Protein AF-N6V5P7-F1 (afdb_monomer_lite)

pLDDT: mean 93.45, std 6.63, range [46.72, 98.81]

Organism: NCBI:txid363754

Radius of gyration: 18.59 Å; chains: 1; bounding box: 44×38×51 Å

Secondary structure (DSSP, 8-state):
-B-SS--HHHHHHHHTTSEEEEEEEETTEEEEEEEEGGGG-SBHHHHHHHHHT-HHHHTTS-TTS-HHHHHHHHHHHGGGG-SB--TTTHHHHHHSSS-EEE-HHHHHHHHSTT-SSHHHHHHHHHHHHHHH-PPPPHHHHHHHHHHHHTS--EEEETTTTEEEE--TT--GGGGPPTT-EEEES--GGGS-GGG-TTEEETTEEGGGGGG----

Sequence (215 aa):
MNLDQITSKLRKNILEREECIGFFVHSGNYYWIVDWEAHFNLDQAKNIEALCNKPQYLQFLPKELSIDQWRQQQLNSFREGIPRLTYELFTQYRDGQSAKVANTELLRTEFFNDDHGEFGHMSRLVEQYLSFGTPIPEEWISLRAKIFSKLPKFYVNYDRKLFMHMVRGRSYEAVILDGWWGAECDFEHMIPNSHRYWVRNTREDFWAVTNFSDF

Foldseek 3Di:
DEDPAQDPVLLVCLLVLQWFWEWEAAPNDIWIKIAGPCLLQQAQLVVLVVLLVDPVNVVVDDPPDDSVRVSVVVCCPRLVNCNHCANVCVVVSCPDDGIYIYALQNLLCSLCVPDPPVLLVVLVQLVCCVPPVRDDDPVCVSVLSSSVSSDGAWYQYNPQQEIEGCDPPDPSQVRHDPPHGYDDDDCPVVDDPVRQSQAPDPSGRSPSSSPDPDD

Structure (mmCIF, N/CA/C/O backbone):
data_AF-N6V5P7-F1
#
_entry.id   AF-N6V5P7-F1
#
loop_
_atom_site.group_PDB
_atom_site.id
_atom_site.type_symbol
_atom_site.label_atom_id
_atom_site.label_alt_id
_atom_site.label_comp_id
_atom_site.label_asym_id
_atom_site.label_entity_id
_atom_site.label_seq_id
_atom_site.pdbx_PDB_ins_code
_atom_site.Cartn_x
_atom_site.Cartn_y
_atom_site.Cartn_z
_atom_site.occupancy
_atom_site.B_iso_or_equiv
_atom_site.auth_seq_id
_atom_site.auth_comp_id
_atom_site.auth_asym_id
_atom_site.auth_atom_id
_atom_site.pdbx_PDB_model_num
ATOM 1 N N . MET A 1 1 ? -15.597 2.948 -1.661 1.00 84.31 1 MET A N 1
ATOM 2 C CA . MET A 1 1 ? -16.001 3.506 -2.988 1.00 84.31 1 MET A CA 1
ATOM 3 C C . MET A 1 1 ? -15.262 2.804 -4.130 1.00 84.31 1 MET A C 1
ATOM 5 O O . MET A 1 1 ? -14.040 2.819 -4.124 1.00 84.31 1 MET A O 1
ATOM 9 N N . ASN A 1 2 ? -15.957 2.222 -5.115 1.00 86.75 2 ASN A N 1
ATOM 10 C CA . ASN A 1 2 ? -15.302 1.641 -6.302 1.00 86.75 2 ASN A CA 1
ATOM 11 C C . ASN A 1 2 ? -14.851 2.735 -7.279 1.00 86.75 2 ASN A C 1
ATOM 13 O O . ASN A 1 2 ? -15.585 3.691 -7.522 1.00 86.75 2 ASN A O 1
ATOM 17 N N . LEU A 1 3 ? -13.643 2.595 -7.816 1.00 89.44 3 LEU A N 1
ATOM 18 C CA . LEU A 1 3 ? -13.058 3.519 -8.776 1.00 89.44 3 LEU A CA 1
ATOM 19 C C . LEU A 1 3 ? -13.250 3.008 -10.202 1.00 89.44 3 LEU A C 1
ATOM 21 O O . LEU A 1 3 ? -12.750 1.940 -10.551 1.00 89.44 3 LEU A O 1
ATOM 25 N N . ASP A 1 4 ? -13.873 3.837 -11.034 1.00 86.00 4 ASP A N 1
ATOM 26 C CA . ASP A 1 4 ? -13.917 3.633 -12.488 1.00 86.00 4 ASP A CA 1
ATOM 27 C C . ASP A 1 4 ? -12.729 4.311 -13.199 1.00 86.00 4 ASP A C 1
ATOM 29 O O . ASP A 1 4 ? -12.359 3.934 -14.307 1.00 86.00 4 ASP A O 1
ATOM 33 N N . GLN A 1 5 ? -12.110 5.308 -12.555 1.00 91.25 5 GLN A N 1
ATOM 34 C CA . GLN A 1 5 ? -10.937 6.042 -13.042 1.00 91.25 5 GLN A CA 1
ATOM 35 C C . GLN A 1 5 ? -10.128 6.639 -11.879 1.00 91.25 5 GLN A C 1
ATOM 37 O O . GLN A 1 5 ? -10.684 6.925 -10.813 1.00 91.25 5 GLN A O 1
ATOM 42 N N . ILE A 1 6 ? -8.833 6.907 -12.086 1.00 93.12 6 ILE A N 1
ATOM 43 C CA . ILE A 1 6 ? -8.012 7.658 -11.124 1.00 93.12 6 ILE A CA 1
ATOM 44 C C . ILE A 1 6 ? -8.035 9.144 -11.494 1.00 93.12 6 ILE A C 1
ATOM 46 O O . ILE A 1 6 ? -7.554 9.576 -12.543 1.00 93.12 6 ILE A O 1
ATOM 50 N N . THR A 1 7 ? -8.601 9.960 -10.606 1.00 94.31 7 THR A N 1
ATOM 51 C CA . THR A 1 7 ? -8.659 11.416 -10.799 1.00 94.31 7 THR A CA 1
ATOM 52 C C . THR A 1 7 ? -7.271 12.052 -10.711 1.00 94.31 7 THR A C 1
ATOM 54 O O . THR A 1 7 ? -6.375 11.531 -10.049 1.00 94.31 7 THR A O 1
ATOM 57 N N . SER A 1 8 ? -7.095 13.238 -11.301 1.00 94.75 8 SER A N 1
ATOM 58 C CA . SER A 1 8 ? -5.836 13.990 -11.188 1.00 94.75 8 SER A CA 1
ATOM 59 C C . SER A 1 8 ? -5.459 14.315 -9.740 1.00 94.75 8 SER A C 1
ATOM 61 O O . SER A 1 8 ? -4.275 14.315 -9.415 1.00 94.75 8 SER A O 1
ATOM 63 N N . LYS A 1 9 ? -6.451 14.539 -8.864 1.00 95.62 9 LYS A N 1
ATOM 64 C CA . LYS A 1 9 ? -6.222 14.752 -7.428 1.00 95.62 9 LYS A CA 1
ATOM 65 C C . LYS A 1 9 ? -5.656 13.492 -6.771 1.00 95.62 9 LYS A C 1
ATOM 67 O O . LYS A 1 9 ? -4.596 13.559 -6.172 1.00 95.62 9 LYS A O 1
ATOM 72 N N . LEU A 1 10 ? -6.317 12.347 -6.949 1.00 95.44 10 LEU A N 1
ATOM 73 C CA . LEU A 1 10 ? -5.853 11.069 -6.400 1.00 95.44 10 LEU A CA 1
ATOM 74 C C . LEU A 1 10 ? -4.465 10.693 -6.937 1.00 95.44 10 LEU A C 1
ATOM 76 O O . LEU A 1 10 ? -3.601 10.261 -6.184 1.00 95.44 10 LEU A O 1
ATOM 80 N N . ARG A 1 11 ? -4.219 10.920 -8.233 1.00 95.88 11 ARG A N 1
ATOM 81 C CA . ARG A 1 11 ? -2.904 10.700 -8.845 1.00 95.88 11 ARG A CA 1
ATOM 82 C C . ARG A 1 11 ? -1.827 11.541 -8.167 1.00 95.88 11 ARG A C 1
ATOM 84 O O . ARG A 1 11 ? -0.783 11.008 -7.817 1.00 95.88 11 ARG A O 1
ATOM 91 N N . LYS A 1 12 ? -2.091 12.834 -7.963 1.00 96.00 12 LYS A N 1
ATOM 92 C CA . LYS A 1 12 ? -1.180 13.736 -7.252 1.00 96.00 12 LYS A CA 1
ATOM 93 C C . LYS A 1 12 ? -0.914 13.240 -5.826 1.00 96.00 12 LYS A C 1
ATOM 95 O O . LYS A 1 12 ? 0.246 13.099 -5.460 1.00 96.00 12 LYS A O 1
ATOM 100 N N . ASN A 1 13 ? -1.963 12.883 -5.089 1.00 96.25 13 ASN A N 1
ATOM 101 C CA . ASN A 1 13 ? -1.854 12.371 -3.723 1.00 96.25 13 ASN A CA 1
ATOM 102 C C . ASN A 1 13 ? -0.999 11.093 -3.634 1.00 96.25 13 ASN A C 1
ATOM 104 O O . ASN A 1 13 ? -0.218 10.950 -2.699 1.00 96.25 13 ASN A O 1
ATOM 108 N N . ILE A 1 14 ? -1.108 10.182 -4.610 1.00 96.38 14 ILE A N 1
ATOM 109 C CA . ILE A 1 14 ? -0.254 8.984 -4.691 1.00 96.38 14 ILE A CA 1
ATOM 110 C C . ILE A 1 14 ? 1.211 9.375 -4.923 1.00 96.38 14 ILE A C 1
ATOM 112 O O . ILE A 1 14 ? 2.101 8.879 -4.234 1.00 96.38 14 ILE A O 1
ATOM 116 N N . LEU A 1 15 ? 1.472 10.287 -5.865 1.00 94.69 15 LEU A N 1
ATOM 117 C CA . LEU A 1 15 ? 2.832 10.748 -6.172 1.00 94.69 15 LEU A CA 1
ATOM 118 C C . LEU A 1 15 ? 3.497 11.445 -4.976 1.00 94.69 15 LEU A C 1
ATOM 120 O O . LEU A 1 15 ? 4.684 11.244 -4.721 1.00 94.69 15 LEU A O 1
ATOM 124 N N . GLU A 1 16 ? 2.721 12.230 -4.232 1.00 92.81 16 GLU A N 1
ATOM 125 C CA . GLU A 1 16 ? 3.155 12.945 -3.026 1.00 92.81 16 GLU A CA 1
ATOM 126 C C . GLU A 1 16 ? 3.172 12.052 -1.772 1.00 92.81 16 GLU A C 1
ATOM 128 O O . GLU A 1 16 ? 3.590 12.504 -0.709 1.00 92.81 16 GLU A O 1
ATOM 133 N N . ARG A 1 17 ? 2.792 10.770 -1.903 1.00 89.31 17 ARG A N 1
ATOM 134 C CA . ARG A 1 17 ? 2.706 9.775 -0.818 1.00 89.31 17 ARG A CA 1
ATOM 135 C C . ARG A 1 17 ? 1.708 10.142 0.285 1.00 89.31 17 ARG A C 1
ATOM 137 O O . ARG A 1 17 ? 1.785 9.611 1.388 1.00 89.31 17 ARG A O 1
ATOM 144 N N . GLU A 1 18 ? 0.753 11.020 -0.006 1.00 91.75 18 GLU A N 1
ATOM 145 C CA . GLU A 1 18 ? -0.386 11.252 0.879 1.00 91.75 18 GLU A CA 1
ATOM 146 C C . GLU A 1 18 ?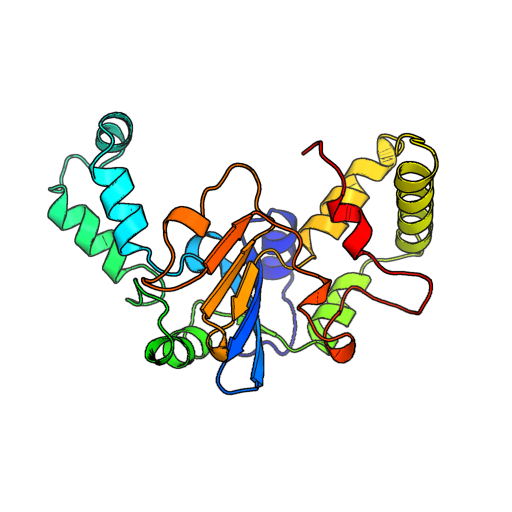 -1.300 10.023 0.870 1.00 91.75 18 GLU A C 1
ATOM 148 O O . GLU A 1 18 ? -1.697 9.524 1.917 1.00 91.75 18 GLU A O 1
ATOM 153 N N . GLU A 1 19 ? -1.588 9.479 -0.311 1.00 95.56 19 GLU A N 1
ATOM 154 C CA . GLU A 1 19 ? -2.359 8.246 -0.453 1.00 95.56 19 GLU A CA 1
ATOM 155 C C . GLU A 1 19 ? -1.467 7.101 -0.925 1.00 95.56 19 GLU A C 1
ATOM 157 O O . GLU A 1 19 ? -0.565 7.271 -1.742 1.00 95.56 19 GLU A O 1
ATOM 162 N N . CYS A 1 20 ? -1.724 5.913 -0.395 1.00 96.69 20 CYS A N 1
ATOM 163 C CA . CYS A 1 20 ? -0.970 4.705 -0.678 1.00 96.69 20 CYS A CA 1
ATOM 164 C C . CYS A 1 20 ? -1.891 3.627 -1.237 1.00 96.69 20 CYS A C 1
ATOM 166 O O . CYS A 1 20 ? -3.086 3.585 -0.948 1.00 96.69 20 CYS A O 1
ATOM 168 N N . ILE A 1 21 ? -1.308 2.727 -2.022 1.00 98.50 21 ILE A N 1
ATOM 169 C CA . ILE A 1 21 ? -1.989 1.548 -2.553 1.00 98.50 21 ILE A CA 1
ATOM 170 C C . ILE A 1 21 ? -1.670 0.371 -1.627 1.00 98.50 21 ILE A C 1
ATOM 172 O O . ILE A 1 21 ? -0.505 0.138 -1.301 1.00 98.50 21 ILE A O 1
ATOM 176 N N . GLY A 1 22 ? -2.673 -0.399 -1.221 1.00 98.50 22 GLY A N 1
ATOM 177 C CA . GLY A 1 22 ? -2.477 -1.656 -0.507 1.00 98.50 22 GLY A CA 1
ATOM 178 C C . GLY A 1 22 ? -3.264 -2.804 -1.118 1.00 98.50 22 GLY A C 1
ATOM 179 O O . GLY A 1 22 ? -4.317 -2.614 -1.730 1.00 98.50 22 GLY A O 1
ATOM 180 N N . PHE A 1 23 ? -2.718 -4.003 -0.950 1.00 98.81 23 PHE A N 1
ATOM 181 C CA . PHE A 1 23 ? -3.309 -5.253 -1.399 1.00 98.81 23 PHE A CA 1
ATOM 182 C C . PHE A 1 23 ? -3.923 -5.995 -0.218 1.00 98.81 23 PHE A C 1
ATOM 184 O O . PHE A 1 23 ? -3.226 -6.300 0.750 1.00 98.81 23 PHE A O 1
ATOM 191 N N . PHE A 1 24 ? -5.207 -6.319 -0.311 1.00 98.81 24 PHE A N 1
ATOM 192 C CA . PHE A 1 24 ? -5.928 -7.054 0.719 1.00 98.81 24 PHE A CA 1
ATOM 193 C C . PHE A 1 24 ? -6.378 -8.418 0.202 1.00 98.81 24 PHE A C 1
ATOM 195 O O . PHE A 1 24 ? -6.917 -8.528 -0.900 1.00 98.81 24 PHE A O 1
ATOM 202 N N . VAL A 1 25 ? -6.203 -9.445 1.030 1.00 98.81 25 VAL A N 1
ATOM 203 C CA . VAL A 1 25 ? -6.782 -10.777 0.848 1.00 98.81 25 VAL A CA 1
ATOM 204 C C . VAL A 1 25 ? -7.833 -10.985 1.925 1.00 98.81 25 VAL A C 1
ATOM 206 O O . VAL A 1 25 ? -7.508 -10.918 3.112 1.00 98.81 25 VAL A O 1
ATOM 209 N N . HIS A 1 26 ? -9.078 -11.225 1.522 1.00 98.62 26 HIS A N 1
ATOM 210 C CA . HIS A 1 26 ? -10.202 -11.453 2.432 1.00 98.62 26 HIS A CA 1
ATOM 211 C C . HIS A 1 26 ? -11.183 -12.451 1.828 1.00 98.62 26 HIS A C 1
ATOM 213 O O . HIS A 1 26 ? -11.663 -12.251 0.709 1.00 98.62 26 HIS A O 1
ATOM 219 N N . SER A 1 27 ? -11.502 -13.510 2.574 1.00 98.00 27 SER A N 1
ATOM 220 C CA . SER A 1 27 ? -12.454 -14.548 2.155 1.00 98.00 27 SER A CA 1
ATOM 221 C C . SER A 1 27 ? -12.097 -15.158 0.794 1.00 98.00 27 SER A C 1
ATOM 223 O O . SER A 1 27 ? -12.967 -15.318 -0.062 1.00 98.00 27 SER A O 1
ATOM 225 N N . GLY A 1 28 ? -10.811 -15.418 0.545 1.00 97.56 28 GLY A N 1
ATOM 226 C CA . GLY A 1 28 ? -10.312 -15.954 -0.725 1.00 97.56 28 GLY A CA 1
ATOM 227 C C . GLY A 1 28 ? -10.353 -14.980 -1.911 1.00 97.56 28 GLY A C 1
ATOM 228 O O . GLY A 1 28 ? -10.089 -15.398 -3.034 1.00 97.56 28 GLY A O 1
ATOM 229 N N . ASN A 1 29 ? -10.674 -13.701 -1.689 1.00 98.19 29 ASN A N 1
ATOM 230 C CA . ASN A 1 29 ? -10.739 -12.669 -2.725 1.00 98.19 29 ASN A CA 1
ATOM 231 C C . ASN A 1 29 ? -9.623 -11.632 -2.558 1.00 98.19 29 ASN A C 1
ATOM 233 O O . ASN A 1 29 ? -9.100 -11.437 -1.460 1.00 98.19 29 ASN A O 1
ATOM 237 N N . TYR A 1 30 ? -9.303 -10.942 -3.654 1.00 98.44 30 TYR A N 1
ATOM 238 C CA . TYR A 1 30 ? -8.249 -9.931 -3.727 1.00 98.44 30 TYR A CA 1
ATOM 239 C C . TYR A 1 30 ? -8.827 -8.534 -3.940 1.00 98.44 30 TYR A C 1
ATOM 241 O O . TYR A 1 30 ? -9.712 -8.348 -4.776 1.00 98.44 30 TYR A O 1
ATOM 249 N N . TYR A 1 31 ? -8.286 -7.546 -3.232 1.00 98.56 31 TYR A N 1
ATOM 250 C CA . TYR A 1 31 ? -8.740 -6.161 -3.312 1.00 98.56 31 TYR A CA 1
ATOM 251 C C . TYR A 1 31 ? -7.551 -5.207 -3.363 1.00 98.56 31 TYR A C 1
ATOM 253 O O . TYR A 1 31 ? -6.634 -5.310 -2.547 1.00 98.56 31 TYR A O 1
ATOM 261 N N . TRP A 1 32 ? -7.599 -4.239 -4.277 1.00 98.69 32 TRP A N 1
ATOM 262 C CA . TRP A 1 32 ? -6.728 -3.070 -4.217 1.00 98.69 32 TRP A CA 1
ATOM 263 C C . TRP A 1 32 ? -7.463 -1.928 -3.546 1.00 98.69 32 TRP A C 1
ATOM 265 O O . TRP A 1 32 ? -8.525 -1.520 -4.014 1.00 98.69 32 TRP A O 1
ATOM 275 N N . ILE A 1 33 ? -6.883 -1.403 -2.474 1.00 98.44 33 ILE A N 1
ATOM 276 C CA . ILE A 1 33 ? -7.411 -0.248 -1.755 1.00 98.44 33 ILE A CA 1
ATOM 277 C C . ILE A 1 33 ? -6.411 0.892 -1.878 1.00 98.44 33 ILE A C 1
ATOM 279 O O . ILE A 1 33 ? -5.224 0.711 -1.616 1.00 98.44 33 ILE A O 1
ATOM 283 N N . VAL A 1 34 ? -6.904 2.062 -2.264 1.00 98.31 34 VAL A N 1
ATOM 284 C CA . VAL A 1 34 ? -6.171 3.322 -2.216 1.00 98.31 34 VAL A CA 1
ATOM 285 C C . VAL A 1 34 ? -6.780 4.186 -1.123 1.00 98.31 34 VAL A C 1
ATOM 287 O O . VAL A 1 34 ? -7.982 4.466 -1.137 1.00 98.31 34 VAL A O 1
ATOM 290 N N . ASP A 1 35 ? -5.966 4.576 -0.154 1.00 97.38 35 ASP A N 1
ATOM 291 C CA . ASP A 1 35 ? -6.398 5.393 0.979 1.00 97.38 35 ASP A CA 1
ATOM 292 C C . ASP A 1 35 ? -5.192 6.107 1.608 1.00 97.38 35 ASP A C 1
ATOM 294 O O . ASP A 1 35 ? -4.047 5.903 1.198 1.00 97.38 35 ASP A O 1
ATOM 298 N N . TRP A 1 36 ? -5.442 6.947 2.606 1.00 95.31 36 TRP A N 1
ATOM 299 C CA . TRP A 1 36 ? -4.408 7.605 3.396 1.00 95.31 36 TRP A CA 1
ATOM 300 C C . TRP A 1 36 ? -3.489 6.578 4.076 1.00 95.31 36 TRP A C 1
ATOM 302 O O . TRP A 1 36 ? -3.971 5.589 4.625 1.00 95.31 36 TRP A O 1
ATOM 312 N N . GLU A 1 37 ? -2.172 6.816 4.086 1.00 94.06 37 GLU A N 1
ATOM 313 C CA . GLU A 1 37 ? -1.168 5.864 4.604 1.00 94.06 37 GLU A CA 1
ATOM 314 C C . GLU A 1 37 ? -1.508 5.341 6.014 1.00 94.06 37 GLU A C 1
ATOM 316 O O . GLU A 1 37 ? -1.442 4.141 6.281 1.00 94.06 37 GLU A O 1
ATOM 321 N N . ALA A 1 38 ? -1.965 6.223 6.908 1.00 92.12 38 ALA A N 1
ATOM 322 C CA . ALA A 1 38 ? -2.315 5.838 8.270 1.00 92.12 38 ALA A CA 1
ATOM 323 C C . ALA A 1 38 ? -3.496 4.854 8.326 1.00 92.12 38 ALA A C 1
ATOM 325 O O . ALA A 1 38 ? -3.527 4.012 9.219 1.00 92.12 38 ALA A O 1
ATOM 326 N N . HIS A 1 39 ? -4.440 4.901 7.376 1.00 95.50 39 HIS A N 1
ATOM 327 C CA . HIS A 1 39 ? -5.608 4.011 7.339 1.00 95.50 39 HIS A CA 1
ATOM 328 C C . HIS A 1 39 ? -5.252 2.536 7.111 1.00 95.50 39 HIS A C 1
ATOM 330 O O . HIS A 1 39 ? -6.112 1.676 7.301 1.00 95.50 39 HIS A O 1
ATOM 336 N N . PHE A 1 40 ? -3.999 2.212 6.794 1.00 95.88 40 PHE A N 1
ATOM 337 C CA . PHE A 1 40 ? -3.522 0.830 6.745 1.00 95.88 40 PHE A CA 1
ATOM 338 C C . PHE A 1 40 ? -3.107 0.274 8.120 1.00 95.88 40 PHE A C 1
ATOM 340 O O . PHE A 1 40 ? -2.884 -0.930 8.238 1.00 95.88 40 PHE A O 1
ATOM 347 N N . ASN A 1 41 ? -3.087 1.091 9.186 1.00 95.00 41 ASN A N 1
ATOM 348 C CA . ASN A 1 41 ? -2.944 0.602 10.563 1.00 95.00 41 ASN A CA 1
ATOM 349 C C . ASN A 1 41 ? -4.054 -0.403 10.897 1.00 95.00 41 ASN A C 1
ATOM 351 O O . ASN A 1 41 ? -5.245 -0.065 10.856 1.00 95.00 41 ASN A O 1
ATOM 355 N N . LEU A 1 42 ? -3.689 -1.629 11.280 1.00 96.94 42 LEU A N 1
ATOM 356 C CA . LEU A 1 42 ? -4.699 -2.618 11.653 1.00 96.94 42 LEU A CA 1
ATOM 357 C C . LEU A 1 42 ? -5.313 -2.326 13.027 1.00 96.94 42 LEU A C 1
ATOM 359 O O . LEU A 1 42 ? -6.512 -2.536 13.188 1.00 96.94 42 LEU A O 1
ATOM 363 N N . ASP A 1 43 ? -4.549 -1.795 13.985 1.00 97.06 43 ASP A N 1
ATOM 364 C CA . ASP A 1 43 ? -5.048 -1.379 15.299 1.00 97.06 43 ASP A CA 1
ATOM 365 C C . ASP A 1 43 ? -4.606 0.052 15.641 1.00 97.06 43 ASP A C 1
ATOM 367 O O . ASP A 1 43 ? -3.606 0.302 16.319 1.00 97.06 43 ASP A O 1
ATOM 371 N N . GLN A 1 44 ? -5.395 1.028 15.191 1.00 95.19 44 GLN A N 1
ATOM 372 C CA . GLN A 1 44 ? -5.144 2.435 15.491 1.00 95.19 44 GLN A CA 1
ATOM 373 C C . GLN A 1 44 ? -5.284 2.737 16.988 1.00 95.19 44 GLN A C 1
ATOM 375 O O . GLN A 1 44 ? -4.666 3.685 17.470 1.00 95.19 44 GLN A O 1
ATOM 380 N N . ALA A 1 45 ? -6.038 1.938 17.751 1.00 93.44 45 ALA A N 1
ATOM 381 C CA . ALA A 1 45 ? -6.145 2.140 19.192 1.00 93.44 45 ALA A CA 1
ATOM 382 C C . ALA A 1 45 ? -4.793 1.924 19.884 1.00 93.44 45 ALA A C 1
ATOM 384 O O . ALA A 1 45 ? -4.392 2.776 20.677 1.00 93.44 45 ALA A O 1
ATOM 385 N N . LYS A 1 46 ? -4.046 0.876 19.504 1.00 94.50 46 LYS A N 1
ATOM 386 C CA . LYS A 1 46 ? -2.668 0.656 19.987 1.00 94.50 46 LYS A CA 1
ATOM 387 C C . LYS A 1 46 ? -1.739 1.810 19.616 1.00 94.50 46 LYS A C 1
ATOM 389 O O . LYS A 1 46 ? -0.948 2.257 20.443 1.00 94.50 46 LYS A O 1
ATOM 394 N N . ASN A 1 47 ? -1.854 2.321 18.390 1.00 92.38 47 ASN A N 1
ATOM 395 C CA . ASN A 1 47 ? -1.053 3.457 17.934 1.00 92.38 47 ASN A CA 1
ATOM 396 C C . ASN A 1 47 ? -1.325 4.722 18.769 1.00 92.38 47 ASN A C 1
ATOM 398 O O . ASN A 1 47 ? -0.399 5.350 19.279 1.00 92.38 47 ASN A O 1
ATOM 402 N N . ILE A 1 48 ? -2.600 5.071 18.966 1.00 91.75 48 ILE A N 1
ATOM 403 C CA . ILE A 1 48 ? -2.999 6.227 19.778 1.00 91.75 48 ILE A CA 1
ATOM 404 C C . ILE A 1 48 ? -2.575 6.051 21.240 1.00 91.75 48 ILE A C 1
ATOM 406 O O . ILE A 1 48 ? -2.076 6.997 21.846 1.00 91.75 48 ILE A O 1
ATOM 410 N N . GLU A 1 49 ? -2.717 4.855 21.808 1.00 90.75 49 GLU A N 1
ATOM 411 C CA . GLU A 1 49 ? -2.256 4.561 23.165 1.00 90.75 49 GLU A CA 1
ATOM 412 C C . GLU A 1 49 ? -0.741 4.766 23.308 1.00 90.75 49 GLU A C 1
ATOM 414 O O . GLU A 1 49 ? -0.289 5.452 24.228 1.00 90.75 49 GLU A O 1
ATOM 419 N N . ALA A 1 50 ? 0.047 4.269 22.351 1.00 88.88 50 ALA A N 1
ATOM 420 C CA . ALA A 1 50 ? 1.489 4.480 22.323 1.00 88.88 50 ALA A CA 1
ATOM 421 C C . ALA A 1 50 ? 1.871 5.969 22.214 1.00 88.88 50 ALA A C 1
ATOM 423 O O . ALA A 1 50 ? 2.863 6.387 22.815 1.00 88.88 50 ALA A O 1
ATOM 424 N N . LEU A 1 51 ? 1.093 6.779 21.484 1.00 87.75 51 LEU A N 1
ATOM 425 C CA . LEU A 1 51 ? 1.285 8.232 21.415 1.00 87.75 51 LEU A CA 1
ATOM 426 C C . LEU A 1 51 ? 0.964 8.911 22.751 1.00 87.75 51 LEU A C 1
ATOM 428 O O . LEU A 1 51 ? 1.760 9.723 23.219 1.00 87.75 51 LEU A O 1
ATOM 432 N N . CYS A 1 52 ? -0.149 8.551 23.397 1.00 86.38 52 CYS A N 1
ATOM 433 C CA . CYS A 1 52 ? -0.522 9.091 24.709 1.00 86.38 52 CYS A CA 1
ATOM 434 C C . CYS A 1 52 ? 0.522 8.783 25.795 1.00 86.38 52 CYS A C 1
ATOM 436 O O . CYS A 1 52 ? 0.699 9.578 26.714 1.00 86.38 52 CYS A O 1
ATOM 438 N N . ASN A 1 53 ? 1.223 7.653 25.691 1.00 86.38 53 ASN A N 1
ATOM 439 C CA . ASN A 1 53 ? 2.212 7.226 26.684 1.00 86.38 53 ASN A CA 1
ATOM 440 C C . ASN A 1 53 ? 3.588 7.892 26.516 1.00 86.38 53 ASN A C 1
ATOM 442 O O . ASN A 1 53 ? 4.461 7.725 27.367 1.00 86.38 53 ASN A O 1
ATOM 446 N N . LYS A 1 54 ? 3.807 8.640 25.432 1.00 86.19 54 LYS A N 1
ATOM 447 C CA . LYS A 1 54 ? 5.078 9.306 25.135 1.00 86.19 54 LYS A CA 1
ATOM 448 C C . LYS A 1 54 ? 4.984 10.800 25.485 1.00 86.19 54 LYS A C 1
ATOM 450 O O . LYS A 1 54 ? 4.310 11.542 24.766 1.00 86.19 54 LYS A O 1
ATOM 455 N N . PRO A 1 55 ? 5.690 11.285 26.528 1.00 81.94 55 PRO A N 1
ATOM 456 C CA . PRO A 1 55 ? 5.578 12.669 26.997 1.00 81.94 55 PRO A CA 1
ATOM 457 C C . PRO A 1 55 ? 5.804 13.724 25.907 1.00 81.94 55 PRO A C 1
ATOM 459 O O . PRO A 1 55 ? 5.135 14.755 25.897 1.00 81.94 55 PRO A O 1
ATOM 462 N N . GLN A 1 56 ? 6.688 13.448 24.944 1.00 84.44 56 GLN A N 1
ATOM 463 C CA . GLN A 1 56 ? 6.977 14.355 23.833 1.00 84.44 56 GLN A CA 1
ATOM 464 C C . GLN A 1 56 ? 5.796 14.587 22.878 1.00 84.44 56 GLN A C 1
ATOM 466 O O . GLN A 1 56 ? 5.826 15.559 22.127 1.00 84.44 56 GLN A O 1
ATOM 471 N N . TYR A 1 57 ? 4.775 13.724 22.878 1.00 79.06 57 TYR A N 1
ATOM 472 C CA . TYR A 1 57 ? 3.578 13.918 22.055 1.00 79.06 57 TYR A CA 1
ATOM 473 C C . TYR A 1 57 ? 2.470 14.670 22.788 1.00 79.06 57 TYR A C 1
ATOM 475 O O . TYR A 1 57 ? 1.631 15.294 22.140 1.00 79.06 57 TYR A O 1
ATOM 483 N N . LEU A 1 58 ? 2.503 14.694 24.123 1.00 79.69 58 LEU A N 1
ATOM 484 C CA . LEU A 1 58 ? 1.504 15.397 24.929 1.00 79.69 58 LEU A CA 1
ATOM 485 C C . LEU A 1 58 ? 1.502 16.910 24.666 1.00 79.69 58 LEU A C 1
ATOM 487 O O . LEU A 1 58 ? 0.459 17.545 24.773 1.00 79.69 58 LEU A O 1
ATOM 491 N N . GLN A 1 59 ? 2.637 17.485 24.255 1.00 82.50 59 GLN A N 1
ATOM 492 C CA . GLN A 1 59 ? 2.731 18.908 23.899 1.00 82.50 59 GLN A CA 1
ATOM 493 C C . GLN A 1 59 ? 1.948 19.290 22.631 1.00 82.50 59 GLN A C 1
ATOM 495 O O . GLN A 1 59 ? 1.645 20.465 22.440 1.00 82.50 59 GLN A O 1
ATOM 500 N N . PHE A 1 60 ? 1.639 18.320 21.762 1.00 81.25 60 PHE A N 1
ATOM 501 C CA . PHE A 1 60 ? 0.862 18.544 20.537 1.00 81.25 60 PHE A CA 1
ATOM 502 C C . PHE A 1 60 ? -0.641 18.333 20.752 1.00 81.25 60 PHE A C 1
ATOM 504 O O . PHE A 1 60 ? -1.425 18.530 19.824 1.00 81.25 60 PHE A O 1
ATOM 511 N N . LEU A 1 61 ? -1.055 17.927 21.957 1.00 82.31 61 LEU A N 1
ATOM 512 C CA . LEU A 1 61 ? -2.465 17.781 22.284 1.00 82.31 61 LEU A CA 1
ATOM 513 C C . LEU A 1 61 ? -3.132 19.160 22.401 1.00 82.31 61 LEU A C 1
ATOM 515 O O . LEU A 1 61 ? -2.551 20.078 22.991 1.00 82.31 61 LEU A O 1
ATOM 519 N N . PRO A 1 62 ? -4.365 19.320 21.891 1.00 84.56 62 PRO A N 1
ATOM 520 C CA . PRO A 1 62 ? -5.149 20.523 22.133 1.00 84.56 62 PRO A CA 1
ATOM 521 C C . PRO A 1 62 ? -5.298 20.771 23.638 1.00 84.56 62 PRO A C 1
ATOM 523 O O . PRO A 1 62 ? -5.768 19.899 24.366 1.00 84.56 62 PRO A O 1
ATOM 526 N N . LYS A 1 63 ? -4.935 21.974 24.103 1.00 83.12 63 LYS A N 1
ATOM 527 C CA . LYS A 1 63 ? -4.955 22.340 25.537 1.00 83.12 63 LYS A CA 1
ATOM 528 C C . LYS A 1 63 ? -6.344 22.248 26.181 1.00 83.12 63 LYS A C 1
ATOM 530 O O . LYS A 1 63 ? -6.453 22.219 27.400 1.00 83.12 63 LYS A O 1
ATOM 535 N N . GLU A 1 64 ? -7.384 22.247 25.358 1.00 89.88 64 GLU A N 1
ATOM 536 C CA . GLU A 1 64 ? -8.793 22.266 25.752 1.00 89.88 64 GLU A CA 1
ATOM 537 C C . GLU A 1 64 ? -9.373 20.861 25.981 1.00 89.88 64 GLU A C 1
ATOM 539 O O . GLU A 1 64 ? -10.480 20.736 26.500 1.00 89.88 64 GLU A O 1
ATOM 544 N N . LEU A 1 65 ? -8.649 19.803 25.595 1.00 86.19 65 LEU A N 1
ATOM 545 C CA . LEU A 1 65 ? -9.116 18.421 25.683 1.00 86.19 65 LEU A CA 1
ATOM 546 C C . LEU A 1 65 ? -8.318 17.634 26.719 1.00 86.19 65 LEU A C 1
ATOM 548 O O . LEU A 1 65 ? -7.092 17.725 26.791 1.00 86.19 65 LEU A O 1
ATOM 552 N N . SER A 1 66 ? -9.008 16.781 27.476 1.00 90.12 66 SER A N 1
ATOM 553 C CA . SER A 1 66 ? -8.332 15.715 28.211 1.00 90.12 66 SER A CA 1
ATOM 554 C C . SER A 1 66 ? -7.736 14.687 27.240 1.00 90.12 66 SER A C 1
ATOM 556 O O . SER A 1 66 ? -8.191 14.541 26.101 1.00 90.12 66 SER A O 1
ATOM 558 N N . ILE A 1 67 ? -6.739 13.926 27.702 1.00 88.44 67 ILE A N 1
ATOM 559 C CA . ILE A 1 67 ? -6.122 12.846 26.911 1.00 88.44 67 ILE A CA 1
ATOM 560 C C . ILE A 1 67 ? -7.185 11.854 26.420 1.00 88.44 67 ILE A C 1
ATOM 562 O O . ILE A 1 67 ? -7.160 11.450 25.259 1.00 88.44 67 ILE A O 1
ATOM 566 N N . ASP A 1 68 ? -8.148 11.501 27.274 1.00 90.00 68 ASP A N 1
ATOM 567 C CA . ASP A 1 68 ? -9.221 10.574 26.914 1.00 90.00 68 ASP A CA 1
ATOM 568 C C . ASP A 1 68 ? -10.195 11.174 25.895 1.00 90.00 68 ASP A C 1
ATOM 570 O O . ASP A 1 68 ? -10.599 10.483 24.961 1.00 90.00 68 ASP A O 1
ATOM 574 N N . GLN A 1 69 ? -10.539 12.461 26.019 1.00 91.75 69 GLN A N 1
ATOM 575 C CA . GLN A 1 69 ? -11.379 13.145 25.031 1.00 91.75 69 GLN A CA 1
ATOM 576 C C . GLN A 1 69 ? -10.698 13.185 23.663 1.00 91.75 69 GLN A C 1
ATOM 578 O O . GLN A 1 69 ? -11.318 12.835 22.658 1.00 91.75 69 GLN A O 1
ATOM 583 N N . TRP A 1 70 ? -9.415 13.553 23.623 1.00 90.56 70 TRP A N 1
ATOM 584 C CA . TRP A 1 70 ? -8.638 13.549 22.389 1.00 90.56 70 TRP A CA 1
ATOM 585 C C . TRP A 1 70 ? -8.545 12.141 21.792 1.00 90.56 70 TRP A C 1
ATOM 587 O O . TRP A 1 70 ? -8.833 11.963 20.610 1.00 90.56 70 TRP A O 1
ATOM 597 N N . ARG A 1 71 ? -8.241 11.124 22.611 1.00 91.25 71 ARG A N 1
ATOM 598 C CA . ARG A 1 71 ? -8.198 9.716 22.188 1.00 91.25 71 ARG A CA 1
ATOM 599 C C . ARG A 1 71 ? -9.509 9.295 21.527 1.00 91.25 71 ARG A C 1
ATOM 601 O O . ARG A 1 71 ? -9.480 8.770 20.419 1.00 91.25 71 ARG A O 1
ATOM 608 N N . GLN A 1 72 ? -10.649 9.540 22.172 1.00 91.88 72 GLN A N 1
ATOM 609 C CA . GLN A 1 72 ? -11.957 9.176 21.618 1.00 91.88 72 GLN A CA 1
ATOM 610 C C . GLN A 1 72 ? -12.250 9.916 20.309 1.00 91.88 72 GLN A C 1
ATOM 612 O O . GLN A 1 72 ? -12.731 9.307 19.357 1.00 91.88 72 GLN A O 1
ATOM 617 N N . GLN A 1 73 ? -11.899 11.201 20.211 1.00 91.81 73 GLN A N 1
ATOM 618 C CA . GLN A 1 73 ? -12.040 11.952 18.961 1.00 91.81 73 GLN A CA 1
ATOM 619 C C . GLN A 1 73 ? -11.190 11.366 17.825 1.00 91.81 73 GLN A C 1
ATOM 621 O O . GLN A 1 73 ? -11.688 11.226 16.706 1.00 91.81 73 GLN A O 1
ATOM 626 N N . GLN A 1 74 ? -9.937 10.984 18.098 1.00 91.25 74 GLN A N 1
ATOM 627 C CA . GLN A 1 74 ? -9.077 10.353 17.093 1.00 91.25 74 GLN A CA 1
ATOM 628 C C . GLN A 1 74 ? -9.651 9.012 16.626 1.00 91.25 74 GLN A C 1
ATOM 630 O O . GLN A 1 74 ? -9.720 8.765 15.428 1.00 91.25 74 GLN A O 1
ATOM 635 N N . LEU A 1 75 ? -10.111 8.160 17.545 1.00 93.06 75 LEU A N 1
ATOM 636 C CA . LEU A 1 75 ? -10.648 6.842 17.187 1.00 93.06 75 LEU A CA 1
ATOM 637 C C . LEU A 1 75 ? -11.976 6.933 16.425 1.00 93.06 75 LEU A C 1
ATOM 639 O O . LEU A 1 75 ? -12.170 6.190 15.468 1.00 93.06 75 LEU A O 1
ATOM 643 N N . ASN A 1 76 ? -12.857 7.863 16.802 1.00 93.31 76 ASN A N 1
ATOM 644 C CA . ASN A 1 76 ? -14.162 8.034 16.158 1.00 93.31 76 ASN A CA 1
ATOM 645 C C . ASN A 1 76 ? -14.065 8.653 14.758 1.00 93.31 76 ASN A C 1
ATOM 647 O O . ASN A 1 76 ? -14.917 8.393 13.914 1.00 93.31 76 ASN A O 1
ATOM 651 N N . SER A 1 77 ? -13.046 9.479 14.505 1.00 90.88 77 SER A N 1
ATOM 652 C CA . SER A 1 77 ? -12.819 10.082 13.184 1.00 90.88 77 SER A CA 1
ATOM 653 C C . SER A 1 77 ? -12.043 9.171 12.229 1.00 90.88 77 SER A C 1
ATOM 655 O O . SER A 1 77 ? -12.077 9.377 11.017 1.00 90.88 77 SER A O 1
ATOM 657 N N . PHE A 1 78 ? -11.366 8.144 12.747 1.00 93.12 78 PHE A N 1
ATOM 658 C CA . PHE A 1 78 ? -10.523 7.259 11.955 1.00 93.12 78 PHE A CA 1
ATOM 659 C C . PHE A 1 78 ? -11.343 6.220 11.184 1.00 93.12 78 PHE A C 1
ATOM 661 O O . PHE A 1 78 ? -12.081 5.445 11.795 1.00 93.12 78 PHE A O 1
ATOM 668 N N . ARG A 1 79 ? -11.195 6.178 9.850 1.00 93.25 79 ARG A N 1
ATOM 669 C CA . ARG A 1 79 ? -11.918 5.251 8.951 1.00 93.25 79 ARG A CA 1
ATOM 670 C C . ARG A 1 79 ? -13.411 5.141 9.276 1.00 93.25 79 ARG A C 1
ATOM 672 O O . ARG A 1 79 ? -13.917 4.043 9.484 1.00 93.25 79 ARG A O 1
ATOM 679 N N . GLU A 1 80 ? -14.090 6.281 9.398 1.00 91.06 80 GLU A N 1
ATOM 680 C CA . GLU A 1 80 ? -15.537 6.323 9.681 1.00 91.06 80 GLU A CA 1
ATOM 681 C C . GLU A 1 80 ? -15.918 5.574 10.978 1.00 91.06 80 GLU A C 1
ATOM 683 O O . GLU A 1 80 ? -16.976 4.954 11.077 1.00 91.06 80 GLU A O 1
ATOM 688 N N . GLY A 1 81 ? -15.038 5.622 11.985 1.00 93.12 81 GLY A N 1
ATOM 689 C CA . GLY A 1 81 ? -15.235 4.965 13.277 1.00 93.12 81 GLY A CA 1
ATOM 690 C C . GLY A 1 81 ? -14.764 3.508 13.324 1.00 93.12 81 GLY A C 1
ATOM 691 O O . GLY A 1 81 ? -15.219 2.754 14.183 1.00 93.12 81 GLY A O 1
ATOM 692 N N . ILE A 1 82 ? -13.850 3.099 12.434 1.00 95.75 82 ILE A N 1
ATOM 693 C CA . ILE A 1 82 ? -13.238 1.761 12.406 1.00 95.75 82 ILE A CA 1
ATOM 694 C C . ILE A 1 82 ? -11.773 1.858 12.877 1.00 95.75 82 ILE A C 1
ATOM 696 O O . ILE A 1 82 ? -10.834 1.822 12.070 1.00 95.75 82 ILE A O 1
ATOM 700 N N . PRO A 1 83 ? -11.509 1.958 14.194 1.00 95.06 83 PRO A N 1
ATOM 701 C CA . PRO A 1 83 ? -10.143 2.042 14.713 1.00 95.06 83 PRO A CA 1
ATOM 702 C C . PRO A 1 83 ? -9.378 0.722 14.564 1.00 95.06 83 PRO A C 1
ATOM 704 O O . PRO A 1 83 ? -8.153 0.729 14.465 1.00 95.06 83 PRO A O 1
ATOM 707 N N . ARG A 1 84 ? -10.085 -0.412 14.495 1.00 96.56 84 ARG A N 1
ATOM 708 C CA . ARG A 1 84 ? -9.502 -1.745 14.312 1.00 96.56 84 ARG A CA 1
ATOM 709 C C . ARG A 1 84 ? -10.009 -2.374 13.028 1.00 96.56 84 ARG A C 1
ATOM 711 O O . ARG A 1 84 ? -11.207 -2.586 12.881 1.00 96.56 84 ARG A O 1
ATOM 718 N N . LEU A 1 85 ? -9.102 -2.697 12.117 1.00 96.50 85 LEU A N 1
ATOM 719 C CA . LEU A 1 85 ? -9.435 -3.274 10.821 1.00 96.50 85 LEU A CA 1
ATOM 720 C C . LEU A 1 85 ? -9.440 -4.794 10.892 1.00 96.50 85 LEU A C 1
ATOM 722 O O . LEU A 1 85 ? -8.555 -5.457 10.351 1.00 96.50 85 LEU A O 1
ATOM 726 N N . THR A 1 86 ? -10.413 -5.336 11.617 1.00 97.44 86 THR A N 1
ATOM 727 C CA . THR A 1 86 ? -10.569 -6.782 11.788 1.00 97.44 86 THR A CA 1
ATOM 728 C C . THR A 1 86 ? -11.133 -7.445 10.533 1.00 97.44 86 THR A C 1
ATOM 730 O O . THR A 1 86 ? -11.563 -6.777 9.591 1.00 97.44 86 THR A O 1
ATOM 733 N N . TYR A 1 87 ? -11.143 -8.780 10.534 1.00 97.88 87 TYR A N 1
ATOM 734 C CA . TYR A 1 87 ? -11.729 -9.584 9.461 1.00 97.88 87 TYR A CA 1
ATOM 735 C C . TYR A 1 87 ? -13.187 -9.185 9.181 1.00 97.88 87 TYR A C 1
ATOM 737 O O . TYR A 1 87 ? -13.606 -9.066 8.032 1.00 97.88 87 TYR A O 1
ATOM 745 N N . GLU A 1 88 ? -13.956 -8.951 10.239 1.00 97.62 88 GLU A N 1
ATOM 746 C CA . GLU A 1 88 ? -15.386 -8.653 10.193 1.00 97.62 88 GLU A CA 1
ATOM 747 C C . GLU A 1 88 ? -15.647 -7.225 9.700 1.00 97.62 88 GLU A C 1
ATOM 749 O O . GLU A 1 88 ? -16.581 -6.991 8.936 1.00 97.62 88 GLU A O 1
ATOM 754 N N . LEU A 1 89 ? -14.791 -6.278 10.095 1.00 97.00 89 LEU A N 1
ATOM 755 C CA . LEU A 1 89 ? -14.949 -4.853 9.792 1.00 97.00 89 LEU A CA 1
ATOM 756 C C . LEU A 1 89 ? -14.336 -4.442 8.447 1.00 97.00 89 LEU A C 1
ATOM 758 O O . LEU A 1 89 ? -14.605 -3.343 7.962 1.00 97.00 89 LEU A O 1
ATOM 762 N N . PHE A 1 90 ? -13.541 -5.309 7.813 1.00 97.56 90 PHE A N 1
ATOM 763 C CA . PHE A 1 90 ? -12.905 -5.003 6.531 1.00 97.56 90 PHE A CA 1
ATOM 764 C C . PHE A 1 90 ? -13.914 -4.634 5.437 1.00 97.56 90 PHE A C 1
ATOM 766 O O . PHE A 1 90 ? -13.686 -3.686 4.690 1.00 97.56 90 PHE A O 1
ATOM 773 N N . THR A 1 91 ? -15.037 -5.352 5.342 1.00 96.69 91 THR A N 1
ATOM 774 C CA . THR A 1 91 ? -16.053 -5.065 4.313 1.00 96.69 91 THR A CA 1
ATOM 775 C C . THR A 1 91 ? -16.691 -3.694 4.519 1.00 96.69 91 THR A C 1
ATOM 777 O O . THR A 1 91 ? -16.819 -2.941 3.559 1.00 96.69 91 THR A O 1
ATOM 780 N N . GLN A 1 92 ? -16.975 -3.321 5.771 1.00 96.56 92 GLN A N 1
ATOM 781 C CA . GLN A 1 92 ? -17.459 -1.984 6.117 1.00 96.56 92 GLN A CA 1
ATOM 782 C C . GLN A 1 92 ? -16.443 -0.899 5.732 1.00 96.56 92 GLN A C 1
ATOM 784 O O . GLN A 1 92 ? -16.826 0.110 5.152 1.00 96.56 92 GLN A O 1
ATOM 789 N N . TYR A 1 93 ? -15.151 -1.114 6.000 1.00 97.00 93 TYR A N 1
ATOM 790 C CA . TYR A 1 93 ? -14.093 -0.190 5.583 1.00 97.00 93 TYR A CA 1
ATOM 791 C C . TYR A 1 93 ? -14.006 -0.051 4.056 1.00 97.00 93 TYR A C 1
ATOM 793 O O . TYR A 1 93 ? -14.012 1.061 3.536 1.00 97.00 93 TYR A O 1
ATOM 801 N N . ARG A 1 94 ? -13.964 -1.176 3.333 1.00 96.69 94 ARG A N 1
ATOM 802 C CA . ARG A 1 94 ? -13.894 -1.228 1.863 1.00 96.69 94 ARG A CA 1
ATOM 803 C C . ARG A 1 94 ? -15.057 -0.475 1.210 1.00 96.69 94 ARG A C 1
ATOM 805 O O . ARG A 1 94 ? -14.868 0.250 0.228 1.00 96.69 94 ARG A O 1
ATOM 812 N N . ASP A 1 95 ? -16.255 -0.670 1.750 1.00 95.44 95 ASP A N 1
ATOM 813 C CA . ASP A 1 95 ? -17.492 -0.104 1.210 1.00 95.44 95 ASP A CA 1
ATOM 814 C C . ASP A 1 95 ? -17.740 1.335 1.697 1.00 95.44 95 ASP A C 1
ATOM 816 O O . ASP A 1 95 ? -18.615 2.019 1.163 1.00 95.44 95 ASP A O 1
ATOM 820 N N . GLY A 1 96 ? -16.926 1.818 2.641 1.00 92.31 96 GLY A N 1
ATOM 821 C CA . GLY A 1 96 ? -16.935 3.184 3.152 1.00 92.31 96 GLY A CA 1
ATOM 822 C C . GLY A 1 9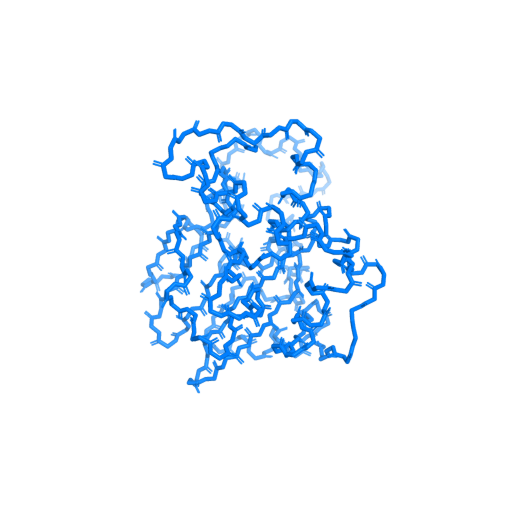6 ? -16.515 4.250 2.133 1.00 92.31 96 GLY A C 1
ATOM 823 O O . GLY A 1 96 ? -16.217 3.992 0.954 1.00 92.31 96 GLY A O 1
ATOM 824 N N . GLN A 1 97 ? -16.506 5.493 2.604 1.00 90.25 97 GLN A N 1
ATOM 825 C CA . GL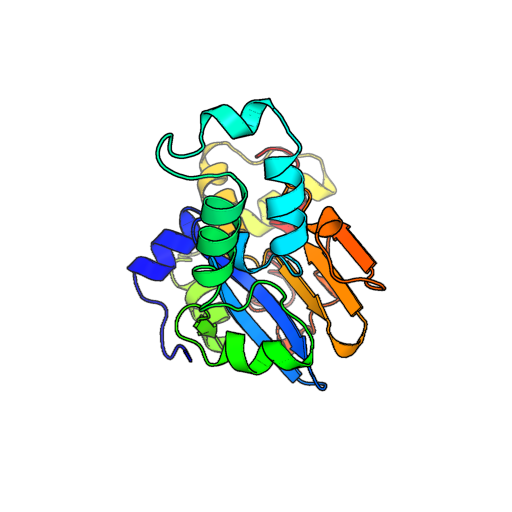N A 1 97 ? -16.148 6.684 1.839 1.00 90.25 97 GLN A CA 1
ATOM 826 C C . GLN A 1 97 ? -14.635 6.892 1.722 1.00 90.25 97 GLN A C 1
ATOM 828 O O . GLN A 1 97 ? -14.185 7.418 0.700 1.00 90.25 97 GLN A O 1
ATOM 833 N N . SER A 1 98 ? -13.843 6.502 2.729 1.00 87.88 98 SER A N 1
ATOM 834 C CA . SER A 1 98 ? -12.388 6.732 2.693 1.00 87.88 98 SER A CA 1
ATOM 835 C C . SER A 1 98 ? -11.684 5.822 1.683 1.00 87.88 98 SER A C 1
ATOM 837 O O . SER A 1 98 ? -10.900 6.297 0.850 1.00 87.88 98 SER A O 1
ATOM 839 N N . ALA A 1 99 ? -12.016 4.528 1.721 1.00 95.12 99 ALA A N 1
ATOM 840 C CA . ALA A 1 99 ? -11.380 3.492 0.925 1.00 95.12 99 ALA A CA 1
ATOM 841 C C . ALA A 1 99 ? -11.795 3.586 -0.546 1.00 95.12 99 ALA A C 1
ATOM 843 O O . ALA A 1 99 ? -12.979 3.517 -0.900 1.00 95.12 99 ALA A O 1
ATOM 844 N N . LYS A 1 100 ? -10.805 3.695 -1.430 1.00 97.19 100 LYS A N 1
ATOM 845 C CA . LYS A 1 100 ? -11.014 3.738 -2.877 1.00 97.19 100 LYS A CA 1
ATOM 846 C C . LYS A 1 100 ? -10.590 2.396 -3.460 1.00 97.19 100 LYS A C 1
ATOM 848 O O . LYS A 1 100 ? -9.408 2.070 -3.486 1.00 97.19 100 LYS A O 1
ATOM 853 N N . VAL A 1 101 ? -11.557 1.597 -3.885 1.00 97.88 101 VAL A N 1
ATOM 854 C CA . VAL A 1 101 ? -11.340 0.240 -4.389 1.00 97.88 101 VAL A CA 1
ATOM 855 C C . VAL A 1 101 ? -11.026 0.315 -5.878 1.00 97.88 101 VAL A C 1
ATOM 857 O O . VAL A 1 101 ? -11.851 0.790 -6.655 1.00 97.88 101 VAL A O 1
ATOM 860 N N . ALA A 1 102 ? -9.850 -0.153 -6.283 1.00 97.94 102 ALA A N 1
ATOM 861 C CA . ALA A 1 102 ? -9.451 -0.232 -7.685 1.00 97.94 102 ALA A CA 1
ATOM 862 C C . ALA A 1 102 ? -9.399 -1.691 -8.153 1.00 97.94 102 ALA A C 1
ATOM 864 O O . ALA A 1 102 ? -9.178 -2.615 -7.369 1.00 97.94 102 ALA A O 1
ATOM 865 N N . ASN A 1 103 ? -9.568 -1.910 -9.455 1.00 97.56 103 ASN A N 1
ATOM 866 C CA . ASN A 1 103 ? -9.227 -3.191 -10.066 1.00 97.56 103 ASN A CA 1
ATOM 867 C C . ASN A 1 103 ? -7.796 -3.149 -10.636 1.00 97.56 103 ASN A C 1
ATOM 869 O O . ASN A 1 103 ? -7.201 -2.082 -10.805 1.00 97.56 103 ASN A O 1
ATOM 873 N N . THR A 1 104 ? -7.235 -4.324 -10.930 1.00 98.06 104 THR A N 1
ATOM 874 C CA . THR A 1 104 ? -5.865 -4.442 -11.451 1.00 98.06 104 THR A CA 1
ATOM 875 C C . THR A 1 104 ? -5.673 -3.719 -12.788 1.00 98.06 104 THR A C 1
ATOM 877 O O . THR A 1 104 ? -4.630 -3.101 -12.980 1.00 98.06 104 THR A O 1
ATOM 880 N N . GLU A 1 105 ? -6.646 -3.768 -13.703 1.00 97.50 105 GLU A N 1
ATOM 881 C CA . GLU A 1 105 ? -6.526 -3.135 -15.028 1.00 97.50 105 GLU A CA 1
ATOM 882 C C . GLU A 1 105 ? -6.480 -1.608 -14.942 1.00 97.50 105 GLU A C 1
ATOM 884 O O . GLU A 1 105 ? -5.688 -0.968 -15.638 1.00 97.50 105 GLU A O 1
ATOM 889 N N . LEU A 1 106 ? -7.277 -1.023 -14.046 1.00 97.94 106 LEU A N 1
ATOM 890 C CA . LEU A 1 106 ? -7.260 0.405 -13.765 1.00 97.94 106 LEU A CA 1
ATOM 891 C C . LEU A 1 106 ? -5.891 0.821 -13.225 1.00 97.94 106 LEU A C 1
ATOM 893 O O . LEU A 1 106 ? -5.276 1.738 -13.764 1.00 97.94 106 LEU A O 1
ATOM 897 N N . LEU A 1 107 ? -5.378 0.117 -12.209 1.00 98.25 107 LEU A N 1
ATOM 898 C CA . LEU A 1 107 ? -4.050 0.414 -11.669 1.00 98.25 107 LEU A CA 1
ATOM 899 C C . LEU A 1 107 ? -2.951 0.230 -12.714 1.00 98.25 107 LEU A C 1
ATOM 901 O O . LEU A 1 107 ? -2.032 1.039 -12.756 1.00 98.25 107 LEU A O 1
ATOM 905 N N . ARG A 1 108 ? -3.051 -0.777 -13.589 1.00 97.75 108 ARG A N 1
ATOM 906 C CA . ARG A 1 108 ? -2.076 -1.006 -14.664 1.00 97.75 108 ARG A CA 1
ATOM 907 C C . ARG A 1 108 ? -2.084 0.136 -15.673 1.00 97.75 108 ARG A C 1
ATOM 909 O O . ARG A 1 108 ? -1.027 0.668 -1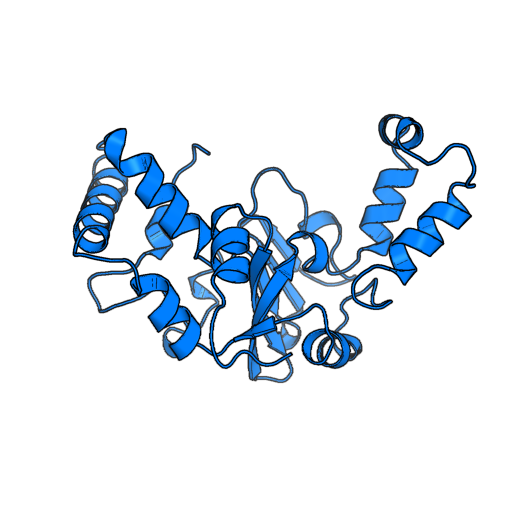6.001 1.00 97.75 108 ARG A O 1
ATOM 916 N N . THR A 1 109 ? -3.269 0.534 -16.128 1.00 96.25 109 THR A N 1
ATOM 917 C CA . THR A 1 109 ? -3.440 1.663 -17.053 1.00 96.25 109 THR A CA 1
ATOM 918 C C . THR A 1 109 ? -2.836 2.932 -16.461 1.00 96.25 109 THR A C 1
ATOM 920 O O . THR A 1 109 ? -2.087 3.639 -17.125 1.00 96.25 109 THR A O 1
ATOM 923 N N . GLU A 1 110 ? -3.092 3.189 -15.182 1.00 96.06 110 GLU A N 1
ATOM 924 C CA . GLU A 1 110 ? -2.627 4.385 -14.477 1.00 96.06 110 GLU A CA 1
ATOM 925 C C . GLU A 1 110 ? -1.143 4.338 -14.106 1.00 96.06 110 GLU A C 1
ATOM 927 O O . GLU A 1 110 ? -0.471 5.372 -14.042 1.00 96.06 110 GLU A O 1
ATOM 932 N N . PHE A 1 111 ? -0.597 3.141 -13.902 1.00 97.31 111 PHE A N 1
ATOM 933 C CA . PHE A 1 111 ? 0.826 2.962 -13.662 1.00 97.31 111 PHE A CA 1
ATOM 934 C C . PHE A 1 111 ? 1.647 3.425 -14.868 1.00 97.31 111 PHE A C 1
ATOM 936 O O . PHE A 1 111 ? 2.643 4.129 -14.692 1.00 97.31 111 PHE A O 1
ATOM 943 N N . PHE A 1 112 ? 1.172 3.102 -16.075 1.00 96.56 112 PHE A N 1
ATOM 944 C CA . PHE A 1 112 ? 1.854 3.358 -17.345 1.00 96.56 112 PHE A CA 1
ATOM 945 C C . PHE A 1 112 ? 1.303 4.544 -18.151 1.00 96.56 112 PHE A C 1
ATOM 947 O O . PHE A 1 112 ? 1.763 4.771 -19.266 1.00 96.56 112 PHE A O 1
ATOM 954 N N . ASN A 1 113 ? 0.334 5.298 -17.621 1.00 93.69 113 ASN A N 1
ATOM 955 C CA . ASN A 1 113 ? -0.346 6.379 -18.353 1.00 93.69 113 ASN A CA 1
ATOM 956 C C . ASN A 1 113 ? 0.584 7.505 -18.844 1.00 93.69 113 ASN A C 1
ATOM 958 O O . ASN A 1 113 ? 0.233 8.243 -19.761 1.00 93.69 113 ASN A O 1
ATOM 962 N N . ASP A 1 114 ? 1.742 7.645 -18.211 1.00 91.25 114 ASP A N 1
ATOM 963 C CA . ASP A 1 114 ? 2.712 8.717 -18.385 1.00 91.25 114 ASP A CA 1
ATOM 964 C C . ASP A 1 114 ? 4.107 8.178 -18.716 1.00 91.25 114 ASP A C 1
ATOM 966 O O . ASP A 1 114 ? 5.101 8.878 -18.516 1.00 91.25 114 ASP A O 1
ATOM 970 N N . ASP A 1 115 ? 4.175 6.931 -19.190 1.00 95.12 115 ASP A N 1
ATOM 971 C CA . ASP A 1 115 ? 5.383 6.382 -19.788 1.00 95.12 115 ASP A CA 1
ATOM 972 C C . ASP A 1 115 ? 5.424 6.724 -21.281 1.00 95.12 115 ASP A C 1
ATOM 974 O O . ASP A 1 115 ? 4.597 6.255 -22.068 1.00 95.12 115 ASP A O 1
ATOM 978 N N . HIS A 1 116 ? 6.417 7.514 -21.680 1.00 92.44 116 HIS A N 1
ATOM 979 C CA . HIS A 1 116 ? 6.718 7.848 -23.069 1.00 92.44 116 HIS A CA 1
ATOM 980 C C . HIS A 1 116 ? 7.956 7.081 -23.581 1.00 92.44 116 HIS A C 1
ATOM 982 O O . HIS A 1 116 ? 8.525 7.425 -24.619 1.00 92.44 116 HIS A O 1
ATOM 988 N N . GLY A 1 117 ? 8.344 6.004 -22.884 1.00 90.62 117 GLY A N 1
ATOM 989 C CA . GLY A 1 117 ? 9.480 5.129 -23.189 1.00 90.62 117 GLY A CA 1
ATOM 990 C C . GLY A 1 117 ? 10.575 5.151 -22.115 1.00 90.62 117 GLY A C 1
ATOM 991 O O . GLY A 1 117 ? 11.507 4.342 -22.157 1.00 90.62 117 GLY A O 1
ATOM 992 N N . GLU A 1 118 ? 10.472 6.049 -21.138 1.00 95.44 118 GLU A N 1
ATOM 993 C CA . GLU A 1 118 ? 11.435 6.238 -20.058 1.00 95.44 118 GLU A CA 1
ATOM 994 C C . GLU A 1 118 ? 11.459 5.070 -19.066 1.00 95.44 118 GLU A C 1
ATOM 996 O O . GLU A 1 118 ? 12.517 4.763 -18.508 1.00 95.44 118 GLU A O 1
ATOM 1001 N N . PHE A 1 119 ? 10.335 4.380 -18.855 1.00 96.00 119 PHE A N 1
ATOM 1002 C CA . PHE A 1 119 ? 10.265 3.280 -17.891 1.00 96.00 119 PHE A CA 1
ATOM 1003 C C . PHE A 1 119 ? 11.173 2.121 -18.316 1.00 96.00 119 PHE A C 1
ATOM 1005 O O . PHE A 1 119 ? 11.934 1.605 -17.501 1.00 96.00 119 PHE A O 1
ATOM 1012 N N . GLY A 1 120 ? 11.194 1.768 -19.603 1.00 94.44 120 GLY A N 1
ATOM 1013 C CA . GLY A 1 120 ? 12.089 0.722 -20.110 1.00 94.44 120 GLY A CA 1
ATOM 1014 C C . GLY A 1 120 ? 13.576 1.081 -19.968 1.00 94.44 120 GLY A C 1
ATOM 1015 O O . GLY A 1 120 ? 14.433 0.205 -19.827 1.00 94.44 120 GLY A O 1
ATOM 1016 N N . HIS A 1 121 ? 13.923 2.374 -19.974 1.00 95.31 121 HIS A N 1
ATOM 1017 C CA . HIS A 1 121 ? 15.278 2.809 -19.637 1.00 95.31 121 HIS A CA 1
ATOM 1018 C C . HIS A 1 121 ? 15.553 2.684 -18.134 1.00 95.31 121 HIS A C 1
ATOM 1020 O O . HIS A 1 121 ? 16.560 2.085 -17.762 1.00 95.31 121 HIS A O 1
ATOM 1026 N N . MET A 1 122 ? 14.631 3.146 -17.285 1.00 95.69 122 MET A N 1
ATOM 1027 C CA . MET A 1 122 ? 14.724 2.985 -15.831 1.00 95.69 122 MET A CA 1
ATOM 1028 C C . MET A 1 122 ? 14.885 1.517 -15.414 1.00 95.69 122 MET A C 1
ATOM 1030 O O . MET A 1 122 ? 15.743 1.220 -14.589 1.00 95.69 122 MET A O 1
ATOM 1034 N N . SER A 1 123 ? 14.127 0.591 -16.011 1.00 94.69 123 SER A N 1
ATOM 1035 C CA . SER A 1 123 ? 14.237 -0.849 -15.724 1.00 94.69 123 SER A CA 1
ATOM 1036 C C . SER A 1 123 ? 15.671 -1.349 -15.920 1.00 94.69 123 SER A C 1
ATOM 1038 O O . SER A 1 123 ? 16.233 -1.993 -15.040 1.00 94.69 123 SER A O 1
ATOM 1040 N N . ARG A 1 124 ? 16.315 -0.964 -17.031 1.00 94.25 124 ARG A N 1
ATOM 1041 C CA . ARG A 1 124 ? 17.712 -1.329 -17.316 1.00 94.25 124 ARG A CA 1
ATOM 1042 C C . ARG A 1 124 ? 18.700 -0.693 -16.341 1.00 94.25 124 ARG A C 1
ATOM 1044 O O . ARG A 1 124 ? 19.651 -1.355 -15.939 1.00 94.25 124 ARG A O 1
ATOM 1051 N N . LEU A 1 125 ? 18.493 0.569 -15.959 1.00 95.31 125 LEU A N 1
ATOM 1052 C CA . LEU A 1 125 ? 19.334 1.234 -14.957 1.00 95.31 125 LEU A CA 1
ATOM 1053 C C . LEU A 1 125 ? 19.252 0.518 -13.603 1.00 95.31 125 LEU A C 1
ATOM 1055 O O . LEU A 1 125 ? 20.271 0.300 -12.951 1.00 95.31 125 LEU A O 1
ATOM 1059 N N . VAL A 1 126 ? 18.049 0.106 -13.202 1.00 94.69 126 VAL A N 1
ATOM 1060 C CA . VAL A 1 126 ? 17.830 -0.664 -11.974 1.00 94.69 126 VAL A CA 1
ATOM 1061 C C . VAL A 1 126 ? 18.513 -2.027 -12.049 1.00 94.69 126 VAL A C 1
ATOM 1063 O O . VAL A 1 126 ? 19.223 -2.394 -11.118 1.00 94.69 126 VAL A O 1
ATOM 1066 N N . GLU A 1 127 ? 18.378 -2.754 -13.157 1.00 93.88 127 GLU A N 1
ATOM 1067 C CA . GLU A 1 127 ? 19.072 -4.032 -13.359 1.00 93.88 127 GLU A CA 1
ATOM 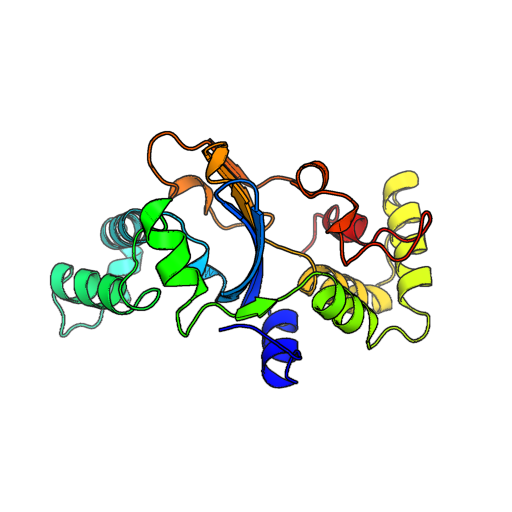1068 C C . GLU A 1 127 ? 20.598 -3.886 -13.292 1.00 93.88 127 GLU A C 1
ATOM 1070 O O . GLU A 1 127 ? 21.268 -4.700 -12.653 1.00 93.88 127 GLU A O 1
ATOM 1075 N N . GLN A 1 128 ? 21.156 -2.843 -13.915 1.00 95.00 128 GLN A N 1
ATOM 1076 C CA . GLN A 1 128 ? 22.592 -2.555 -13.875 1.00 95.00 128 GLN A CA 1
ATOM 1077 C C . GLN A 1 128 ? 23.072 -2.228 -12.462 1.00 95.00 128 GLN A C 1
ATOM 1079 O O . GLN A 1 128 ? 24.133 -2.701 -12.049 1.00 95.00 128 GLN A O 1
ATOM 1084 N N . TYR A 1 129 ? 22.290 -1.462 -11.703 1.00 93.88 129 TYR A N 1
ATOM 1085 C CA . TYR A 1 129 ? 22.577 -1.208 -10.298 1.00 93.88 129 TYR A CA 1
ATOM 1086 C C . TYR A 1 129 ? 22.572 -2.504 -9.483 1.00 93.88 129 TYR A C 1
ATOM 1088 O O . TYR A 1 129 ? 23.541 -2.791 -8.787 1.00 93.88 129 TYR A O 1
ATOM 1096 N N . LEU A 1 130 ? 21.523 -3.319 -9.604 1.00 92.56 130 LEU A N 1
ATOM 1097 C CA . LEU A 1 130 ? 21.388 -4.552 -8.824 1.00 92.56 130 LEU A CA 1
ATOM 1098 C C . LEU A 1 130 ? 22.446 -5.600 -9.188 1.00 92.56 130 LEU A C 1
ATOM 1100 O O . LEU A 1 130 ? 22.908 -6.332 -8.318 1.00 92.56 130 LEU A O 1
ATOM 1104 N N . SER A 1 131 ? 22.845 -5.661 -10.459 1.00 94.69 131 SER A N 1
ATOM 1105 C CA . SER A 1 131 ? 23.796 -6.666 -10.949 1.00 94.69 131 SER A CA 1
ATOM 1106 C C . SER A 1 131 ? 25.254 -6.245 -10.775 1.00 94.69 131 SER A C 1
ATOM 1108 O O . SER A 1 131 ? 26.111 -7.083 -10.501 1.00 94.69 131 SER A O 1
ATOM 1110 N N . PHE A 1 132 ? 25.551 -4.958 -10.968 1.00 95.50 132 PHE A N 1
ATOM 1111 C CA . PHE A 1 132 ? 26.923 -4.454 -11.098 1.00 95.50 132 PHE A CA 1
ATOM 1112 C C . PHE A 1 132 ? 27.244 -3.286 -10.159 1.00 95.50 132 PHE A C 1
ATOM 1114 O O . PHE A 1 132 ? 28.351 -2.756 -10.211 1.00 95.50 132 PHE A O 1
ATOM 1121 N N . GLY A 1 133 ? 26.294 -2.837 -9.335 1.00 92.81 133 GLY A N 1
ATOM 1122 C CA . GLY A 1 133 ? 26.466 -1.673 -8.463 1.00 92.81 133 GLY A CA 1
ATOM 1123 C C . GLY A 1 133 ? 26.598 -0.349 -9.220 1.00 92.81 133 GLY A C 1
ATOM 1124 O O . GLY A 1 133 ? 27.090 0.624 -8.655 1.00 92.81 133 GLY A O 1
ATOM 1125 N N . THR A 1 134 ? 26.204 -0.295 -10.499 1.00 94.75 134 THR A N 1
ATOM 1126 C CA . THR A 1 134 ? 26.281 0.937 -11.301 1.00 94.75 134 THR A CA 1
ATOM 1127 C C . THR A 1 134 ? 25.265 1.960 -10.784 1.00 94.75 134 THR A C 1
ATOM 1129 O O . THR A 1 134 ? 24.071 1.664 -10.813 1.00 94.75 134 THR A O 1
ATOM 1132 N N . PRO A 1 135 ? 25.686 3.149 -10.308 1.00 92.94 135 PRO A N 1
ATOM 1133 C CA . PRO A 1 135 ? 24.763 4.144 -9.772 1.00 92.94 135 PRO A CA 1
ATOM 1134 C C . PRO A 1 135 ? 23.730 4.597 -10.807 1.00 92.94 135 PRO A C 1
ATOM 1136 O O . PRO A 1 135 ? 24.058 4.786 -11.978 1.00 92.94 135 PRO A O 1
ATOM 1139 N N . ILE A 1 136 ? 22.495 4.827 -10.358 1.00 93.69 136 ILE A N 1
ATOM 1140 C CA . ILE A 1 136 ? 21.480 5.488 -11.185 1.00 93.69 136 ILE A CA 1
ATOM 1141 C C . ILE A 1 136 ? 21.857 6.974 -11.303 1.00 93.69 136 ILE A C 1
ATOM 1143 O O . ILE A 1 136 ? 22.063 7.603 -10.262 1.00 93.69 136 ILE A O 1
ATOM 1147 N N . PRO A 1 137 ? 21.935 7.551 -12.519 1.00 95.56 137 PRO A N 1
ATOM 1148 C CA . PRO A 1 137 ? 22.257 8.967 -12.675 1.00 95.56 137 PRO A CA 1
ATOM 1149 C C . PRO A 1 137 ? 21.193 9.877 -12.041 1.00 95.56 137 PRO A C 1
ATOM 1151 O O . PRO A 1 137 ? 20.011 9.525 -11.976 1.00 95.56 137 PRO A O 1
ATOM 1154 N N . GLU A 1 138 ? 21.613 11.047 -11.562 1.00 95.06 138 GLU A N 1
ATOM 1155 C CA . GLU A 1 138 ? 20.789 11.945 -10.741 1.00 95.06 138 GLU A CA 1
ATOM 1156 C C . GLU A 1 138 ? 19.492 12.376 -11.444 1.00 95.06 138 GLU A C 1
ATOM 1158 O O . GLU A 1 138 ? 18.421 12.395 -10.830 1.00 95.06 138 GLU A O 1
ATOM 1163 N N . GLU A 1 139 ? 19.549 12.621 -12.754 1.00 95.88 139 GLU A N 1
ATOM 1164 C CA . GLU A 1 139 ? 18.399 13.020 -13.565 1.00 95.88 139 GLU A CA 1
ATOM 1165 C C . GLU A 1 139 ? 17.273 11.966 -13.586 1.00 95.88 139 GLU A C 1
ATOM 1167 O O . GLU A 1 139 ? 16.104 12.304 -13.785 1.00 95.88 139 GLU A O 1
ATOM 1172 N N . TRP A 1 140 ? 17.597 10.701 -13.296 1.00 95.81 140 TRP A N 1
ATOM 1173 C CA . TRP A 1 140 ? 16.651 9.585 -13.267 1.00 95.81 140 TRP A CA 1
ATOM 1174 C C . TRP A 1 140 ? 16.038 9.336 -11.881 1.00 95.81 140 TRP A C 1
ATOM 1176 O O . TRP A 1 140 ? 15.038 8.619 -11.770 1.00 95.81 140 TRP A O 1
ATOM 1186 N N . ILE A 1 141 ? 16.566 9.946 -10.814 1.00 93.38 141 ILE A N 1
ATOM 1187 C CA . ILE A 1 141 ? 16.088 9.722 -9.437 1.00 93.38 141 ILE A CA 1
ATOM 1188 C C . ILE A 1 141 ? 14.617 10.126 -9.284 1.00 93.38 141 ILE A C 1
ATOM 1190 O O . ILE A 1 141 ? 13.843 9.414 -8.638 1.00 93.38 141 ILE A O 1
ATOM 1194 N N . SER A 1 142 ? 14.207 11.230 -9.914 1.00 93.88 142 SER A N 1
ATOM 1195 C CA . SER A 1 142 ? 12.820 11.711 -9.872 1.00 93.88 142 SER A CA 1
ATOM 1196 C C . SER A 1 142 ? 11.839 10.704 -10.488 1.00 93.88 142 SER A C 1
ATOM 1198 O O . SER A 1 142 ? 10.804 10.395 -9.891 1.00 93.88 142 SER A O 1
ATOM 1200 N N . LEU A 1 143 ? 12.196 10.108 -11.632 1.00 96.00 143 LEU A N 1
ATOM 1201 C CA . LEU A 1 143 ? 11.407 9.061 -12.275 1.00 96.00 143 LEU A CA 1
ATOM 1202 C C . LEU A 1 143 ? 11.351 7.795 -11.414 1.00 96.00 143 LEU A C 1
ATOM 1204 O O . LEU A 1 143 ? 10.280 7.209 -11.257 1.00 96.00 143 LEU A O 1
ATOM 1208 N N . ARG A 1 144 ? 12.470 7.395 -10.799 1.00 95.00 144 ARG A N 1
ATOM 1209 C CA . ARG A 1 144 ? 12.503 6.257 -9.867 1.00 95.00 144 ARG A CA 1
ATOM 1210 C C . ARG A 1 144 ? 11.552 6.486 -8.692 1.00 95.00 144 ARG A C 1
ATOM 1212 O O . ARG A 1 144 ? 10.761 5.604 -8.367 1.00 95.00 144 ARG A O 1
ATOM 1219 N N . ALA A 1 145 ? 11.600 7.668 -8.075 1.00 93.88 145 ALA A N 1
ATOM 1220 C CA . ALA A 1 145 ? 10.728 8.038 -6.959 1.00 93.88 145 ALA A CA 1
ATOM 1221 C C . ALA A 1 145 ? 9.245 8.023 -7.361 1.00 93.88 145 ALA A C 1
ATOM 1223 O O . ALA A 1 145 ? 8.404 7.523 -6.610 1.00 93.88 145 ALA A O 1
ATOM 1224 N N . LYS A 1 146 ? 8.939 8.508 -8.568 1.00 95.44 146 LYS A N 1
ATOM 1225 C CA . LYS A 1 146 ? 7.606 8.461 -9.172 1.00 95.44 146 LYS A CA 1
ATOM 1226 C C . LYS A 1 146 ? 7.125 7.021 -9.362 1.00 95.44 146 LYS A C 1
ATOM 1228 O O . LYS A 1 146 ? 6.042 6.691 -8.888 1.00 95.44 146 LYS A O 1
ATOM 1233 N N . ILE A 1 147 ? 7.918 6.144 -9.976 1.00 96.44 147 ILE A N 1
ATOM 1234 C CA . ILE A 1 147 ? 7.559 4.725 -10.148 1.00 96.44 147 ILE A CA 1
ATOM 1235 C C . ILE A 1 147 ? 7.350 4.067 -8.781 1.00 96.44 147 ILE A C 1
ATOM 1237 O O . ILE A 1 147 ? 6.324 3.428 -8.557 1.00 96.44 147 ILE A O 1
ATOM 1241 N N . PHE A 1 148 ? 8.261 4.306 -7.834 1.00 95.50 148 PHE A N 1
ATOM 1242 C CA . PHE A 1 148 ? 8.134 3.799 -6.473 1.00 95.50 148 PHE A CA 1
ATOM 1243 C C . PHE A 1 148 ? 6.830 4.256 -5.811 1.00 95.50 148 PHE A C 1
ATOM 1245 O O . PHE A 1 148 ? 6.167 3.438 -5.183 1.00 95.50 148 PHE A O 1
ATOM 1252 N N . SER A 1 149 ? 6.424 5.521 -5.949 1.00 95.31 149 SER A N 1
ATOM 1253 C CA . SER A 1 149 ? 5.177 6.030 -5.349 1.00 95.31 149 SER A CA 1
ATOM 1254 C C . SER A 1 149 ? 3.922 5.302 -5.848 1.00 95.31 149 SER A C 1
ATOM 1256 O O . SER A 1 149 ? 2.975 5.121 -5.091 1.00 95.31 149 SER A O 1
ATOM 1258 N N . LYS A 1 150 ? 3.948 4.807 -7.092 1.00 96.94 150 LYS A N 1
ATOM 1259 C CA . LYS A 1 150 ? 2.841 4.074 -7.713 1.00 96.94 150 LYS A CA 1
ATOM 1260 C C . LYS A 1 150 ? 2.789 2.588 -7.323 1.00 96.94 150 LYS A C 1
ATOM 1262 O O . LYS A 1 150 ? 1.841 1.909 -7.708 1.00 96.94 150 LYS A O 1
ATOM 1267 N N . LEU A 1 151 ? 3.786 2.055 -6.613 1.00 97.81 151 LEU A N 1
ATOM 1268 C CA . LEU A 1 151 ? 3.804 0.662 -6.140 1.00 97.81 151 LEU A CA 1
ATOM 1269 C C . LEU A 1 151 ? 3.019 0.496 -4.835 1.00 97.81 151 LEU A C 1
ATOM 1271 O O . LEU A 1 151 ? 2.976 1.436 -4.032 1.00 97.81 151 LEU A O 1
ATOM 1275 N N . PRO A 1 152 ? 2.453 -0.694 -4.565 1.00 98.06 152 PRO A N 1
ATOM 1276 C CA . PRO A 1 152 ? 1.755 -0.913 -3.315 1.00 98.06 152 PRO A CA 1
ATOM 1277 C C . PRO A 1 152 ? 2.720 -0.846 -2.131 1.00 98.06 152 PRO A C 1
ATOM 1279 O O . PRO A 1 152 ? 3.888 -1.229 -2.216 1.00 98.06 152 PRO A O 1
ATOM 1282 N N . LYS A 1 153 ? 2.214 -0.329 -1.015 1.00 97.56 153 LYS A N 1
ATOM 1283 C CA . LYS A 1 153 ? 2.963 -0.105 0.227 1.00 97.56 153 LYS A CA 1
ATOM 1284 C C . LYS A 1 153 ? 2.567 -1.044 1.342 1.00 97.56 153 LYS A C 1
ATOM 1286 O O . LYS A 1 153 ? 3.364 -1.226 2.254 1.00 97.56 153 LYS A O 1
ATOM 1291 N N . PHE A 1 154 ? 1.391 -1.655 1.234 1.00 98.44 154 PHE A N 1
ATOM 1292 C CA . PHE A 1 154 ? 0.828 -2.527 2.252 1.00 98.44 154 PHE A CA 1
ATOM 1293 C C . PHE A 1 154 ? 0.306 -3.821 1.635 1.00 98.44 154 PHE A C 1
ATOM 1295 O O . PHE A 1 154 ? -0.299 -3.815 0.560 1.00 98.44 154 PHE A O 1
ATOM 1302 N N . TYR A 1 155 ? 0.498 -4.916 2.355 1.00 98.75 155 TYR A N 1
ATOM 1303 C CA . TYR A 1 155 ? -0.104 -6.213 2.093 1.00 98.75 155 TYR A CA 1
ATOM 1304 C C . TYR A 1 155 ? -0.801 -6.686 3.363 1.00 98.75 155 TYR A C 1
ATOM 1306 O O . TYR A 1 155 ? -0.174 -6.810 4.413 1.00 98.75 155 TYR A O 1
ATOM 1314 N N . VAL A 1 156 ? -2.095 -6.971 3.273 1.00 98.75 156 VAL A N 1
ATOM 1315 C CA . VAL A 1 156 ? -2.906 -7.432 4.400 1.00 98.75 156 VAL A CA 1
ATOM 1316 C C . VAL A 1 156 ? -3.611 -8.710 3.987 1.00 98.75 156 VAL A C 1
ATOM 1318 O O . VAL A 1 156 ? -4.411 -8.721 3.057 1.00 98.75 156 VAL A O 1
ATOM 1321 N N . ASN A 1 157 ? -3.335 -9.808 4.675 1.00 98.75 157 ASN A N 1
ATOM 1322 C CA . ASN A 1 157 ? -3.971 -11.087 4.404 1.00 98.75 157 ASN A CA 1
ATOM 1323 C C . ASN A 1 157 ? -4.738 -11.549 5.634 1.00 98.75 157 ASN A C 1
ATOM 1325 O O . ASN A 1 157 ? -4.153 -12.084 6.575 1.00 98.75 157 ASN A O 1
ATOM 1329 N N . TYR A 1 158 ? -6.051 -11.353 5.599 1.00 98.62 158 TYR A N 1
ATOM 1330 C CA . TYR A 1 158 ? -6.964 -11.761 6.657 1.00 98.62 158 TYR A CA 1
ATOM 1331 C C . TYR A 1 158 ? -7.021 -13.274 6.830 1.00 98.62 158 TYR A C 1
ATOM 1333 O O . TYR A 1 158 ? -7.023 -13.765 7.957 1.00 98.62 158 TYR A O 1
ATOM 1341 N N . ASP A 1 159 ? -7.000 -14.006 5.720 1.00 98.44 159 ASP A N 1
ATOM 1342 C CA . ASP A 1 159 ? -7.134 -15.462 5.713 1.00 98.44 159 ASP A CA 1
ATOM 1343 C C . ASP A 1 159 ? -5.918 -16.147 6.364 1.00 98.44 159 ASP A C 1
ATOM 1345 O O . ASP A 1 159 ? -6.039 -17.215 6.964 1.00 98.44 159 ASP A O 1
ATOM 1349 N N . ARG A 1 160 ? -4.741 -15.513 6.288 1.00 98.12 160 ARG A N 1
ATOM 1350 C CA . ARG A 1 160 ? -3.477 -16.006 6.862 1.00 98.12 160 ARG A CA 1
ATOM 1351 C C . ARG A 1 160 ? -2.974 -15.205 8.063 1.00 98.12 160 ARG A C 1
ATOM 1353 O O . ARG A 1 160 ? -1.945 -15.575 8.621 1.00 98.12 160 ARG A O 1
ATOM 1360 N N . LYS A 1 161 ? -3.672 -14.135 8.454 1.00 98.50 161 LYS A N 1
ATOM 1361 C CA . LYS A 1 161 ? -3.268 -13.185 9.506 1.00 98.50 161 LYS A CA 1
ATOM 1362 C C . LYS A 1 161 ? -1.858 -12.611 9.293 1.00 98.50 161 LYS A C 1
ATOM 1364 O O . LYS A 1 161 ? -1.031 -12.621 10.205 1.00 98.50 161 LYS A O 1
ATOM 1369 N N . LEU A 1 162 ? -1.583 -12.136 8.076 1.00 98.38 162 LEU A N 1
ATOM 1370 C CA . LEU A 1 162 ? -0.304 -11.514 7.706 1.00 98.38 162 LEU A CA 1
ATOM 1371 C C . LEU A 1 162 ? -0.477 -10.023 7.422 1.00 98.38 162 LEU A C 1
ATOM 1373 O O . LEU A 1 162 ? -1.433 -9.624 6.757 1.00 98.38 162 LEU A O 1
ATOM 1377 N N . PHE A 1 163 ? 0.486 -9.224 7.860 1.00 98.56 163 PHE A N 1
ATOM 1378 C CA . PHE A 1 163 ? 0.587 -7.800 7.571 1.00 98.56 163 PHE A CA 1
ATOM 1379 C C . PHE A 1 163 ? 2.016 -7.456 7.144 1.00 98.56 163 PHE A C 1
ATOM 1381 O O . PHE A 1 163 ? 2.943 -7.603 7.931 1.00 98.56 163 PHE A O 1
ATOM 1388 N N . MET A 1 164 ? 2.211 -6.972 5.921 1.00 98.06 164 MET A N 1
ATOM 1389 C CA . MET A 1 164 ? 3.519 -6.493 5.468 1.00 98.06 164 MET A CA 1
ATOM 1390 C C . MET A 1 164 ? 3.419 -5.053 5.003 1.00 98.06 164 MET A C 1
ATOM 1392 O O . MET A 1 164 ? 2.391 -4.641 4.458 1.00 98.06 164 MET A O 1
ATOM 1396 N N . HIS A 1 165 ? 4.507 -4.308 5.139 1.00 97.19 165 HIS A N 1
ATOM 1397 C CA . HIS A 1 165 ? 4.631 -3.001 4.512 1.00 97.19 165 HIS A CA 1
ATOM 1398 C C . HIS A 1 165 ? 6.046 -2.740 4.009 1.00 97.19 165 HIS A C 1
ATOM 1400 O O . HIS A 1 165 ? 7.017 -3.317 4.486 1.00 97.19 165 HIS A O 1
ATOM 1406 N N . MET A 1 166 ? 6.136 -1.817 3.054 1.00 94.38 166 MET A N 1
ATOM 1407 C CA . MET A 1 166 ? 7.391 -1.309 2.485 1.00 94.38 166 MET A CA 1
ATOM 1408 C C . MET A 1 166 ? 7.671 0.141 2.912 1.00 94.38 166 MET A C 1
ATOM 1410 O O . MET A 1 166 ? 8.526 0.815 2.334 1.00 94.38 166 MET A O 1
ATOM 1414 N N . VAL A 1 167 ? 6.907 0.663 3.880 1.00 92.62 167 VAL A N 1
ATOM 1415 C CA . VAL A 1 167 ? 7.079 2.027 4.397 1.00 92.62 167 VAL A CA 1
ATOM 1416 C C . VAL A 1 167 ? 8.182 2.037 5.445 1.00 92.62 167 VAL A C 1
ATOM 1418 O O . VAL A 1 167 ? 7.974 1.559 6.556 1.00 92.62 167 VAL A O 1
ATOM 1421 N N . ARG A 1 168 ? 9.335 2.597 5.080 1.00 87.69 168 ARG A N 1
ATOM 1422 C CA . ARG A 1 168 ? 10.519 2.667 5.940 1.00 87.69 168 ARG A CA 1
ATOM 1423 C C . ARG A 1 168 ? 10.386 3.724 7.028 1.00 87.69 168 ARG A C 1
ATOM 1425 O O . ARG A 1 168 ? 9.770 4.771 6.823 1.00 87.69 168 ARG A O 1
ATOM 1432 N N . GLY A 1 169 ? 11.015 3.471 8.175 1.00 86.56 169 GLY A N 1
ATOM 1433 C CA . GLY A 1 169 ? 11.064 4.421 9.295 1.00 86.56 169 GLY A CA 1
ATOM 1434 C C . GLY A 1 169 ? 9.736 4.567 10.047 1.00 86.56 169 GLY A C 1
ATOM 1435 O O . GLY A 1 169 ? 9.586 5.462 10.883 1.00 86.56 169 GLY A O 1
ATOM 1436 N N . ARG A 1 170 ? 8.768 3.693 9.760 1.00 86.50 170 ARG A N 1
ATOM 1437 C CA . ARG A 1 170 ? 7.478 3.598 10.440 1.00 86.50 170 ARG A CA 1
ATOM 1438 C C . ARG A 1 170 ? 7.297 2.170 10.925 1.00 86.50 170 ARG A C 1
ATOM 1440 O O . ARG A 1 170 ? 7.463 1.250 10.143 1.00 86.50 170 ARG A O 1
ATOM 1447 N N . SER A 1 171 ? 6.900 2.008 12.183 1.00 90.94 171 SER A N 1
ATOM 1448 C CA . SER A 1 171 ? 6.669 0.685 12.772 1.00 90.94 171 SER A CA 1
ATOM 1449 C C . SER A 1 171 ? 5.193 0.287 12.694 1.00 90.94 171 SER A C 1
ATOM 1451 O O . SER A 1 171 ? 4.511 0.198 13.719 1.00 90.94 171 SER A O 1
ATOM 1453 N N . TYR A 1 172 ? 4.666 0.121 11.480 1.00 94.62 172 TYR A N 1
ATOM 1454 C CA . TYR A 1 172 ? 3.274 -0.299 11.266 1.00 94.62 172 TYR A CA 1
ATOM 1455 C C . TYR A 1 172 ? 3.012 -1.709 11.828 1.00 94.62 172 TYR A C 1
ATOM 1457 O O . TYR A 1 172 ? 1.942 -1.995 12.367 1.00 94.62 172 TYR A O 1
ATOM 1465 N N . GLU A 1 173 ? 4.023 -2.571 11.774 1.00 94.94 173 GLU A N 1
ATOM 1466 C CA . GLU A 1 173 ? 4.059 -3.912 12.349 1.00 94.94 173 GLU A CA 1
ATOM 1467 C C . GLU A 1 173 ? 3.900 -3.934 13.879 1.00 94.94 173 GLU A C 1
ATOM 1469 O O . GLU A 1 173 ? 3.447 -4.936 14.432 1.00 94.94 173 GLU A O 1
ATOM 1474 N N . ALA A 1 174 ? 4.196 -2.830 14.575 1.00 94.00 174 ALA A N 1
ATOM 1475 C CA . ALA A 1 174 ? 4.041 -2.735 16.029 1.00 94.00 174 ALA A CA 1
ATOM 1476 C C . ALA A 1 174 ? 2.578 -2.560 16.482 1.00 94.00 174 ALA A C 1
ATOM 1478 O O . ALA A 1 174 ? 2.263 -2.754 17.658 1.00 94.00 174 ALA A O 1
ATOM 1479 N N . VAL A 1 175 ? 1.679 -2.186 15.567 1.00 94.69 175 VAL A N 1
ATOM 1480 C CA . VAL A 1 175 ? 0.266 -1.871 15.852 1.00 94.69 175 VAL A CA 1
ATOM 1481 C C . VAL A 1 175 ? -0.687 -2.776 15.067 1.00 94.69 175 VAL A C 1
ATOM 1483 O O . VAL A 1 175 ? -1.772 -2.373 14.645 1.00 94.69 175 VAL A O 1
ATOM 1486 N N . ILE A 1 176 ? -0.280 -4.031 14.878 1.00 96.88 176 ILE A N 1
ATOM 1487 C CA . ILE A 1 176 ? -1.104 -5.075 14.263 1.00 96.88 176 ILE A CA 1
ATOM 1488 C C . ILE A 1 176 ? -2.094 -5.692 15.263 1.00 96.88 176 ILE A C 1
ATOM 1490 O O . ILE A 1 176 ? -1.996 -5.519 16.484 1.00 96.88 176 ILE A O 1
ATOM 1494 N N . LEU A 1 177 ? -3.064 -6.437 14.734 1.00 97.50 177 LEU A N 1
ATOM 1495 C CA . LEU A 1 177 ? -4.038 -7.183 15.531 1.00 97.50 177 LEU A CA 1
ATOM 1496 C C . LEU A 1 177 ? -3.375 -8.346 16.281 1.00 97.50 177 LEU A C 1
ATOM 1498 O O . LEU A 1 177 ? -2.370 -8.906 15.846 1.00 97.50 177 LEU A O 1
ATOM 1502 N N . ASP A 1 178 ? -3.964 -8.742 17.406 1.00 95.94 178 ASP A N 1
ATOM 1503 C CA . ASP A 1 178 ? -3.424 -9.836 18.214 1.00 95.94 178 ASP A CA 1
ATOM 1504 C C . ASP A 1 178 ? -3.435 -11.169 17.449 1.00 95.94 178 ASP A C 1
ATOM 1506 O O . ASP A 1 178 ? -4.408 -11.531 16.780 1.00 95.94 178 ASP A O 1
ATOM 1510 N N . GLY A 1 179 ? -2.330 -11.911 17.548 1.00 96.75 179 GLY A N 1
ATOM 1511 C CA . GLY A 1 179 ? -2.146 -13.188 16.854 1.00 96.75 179 GLY A CA 1
ATOM 1512 C C . GLY A 1 179 ? -1.852 -13.073 15.354 1.00 96.75 179 GLY A C 1
ATOM 1513 O O . GLY A 1 179 ? -1.915 -14.088 14.660 1.00 96.75 179 GLY A O 1
ATOM 1514 N N . TRP A 1 180 ? -1.556 -11.871 14.853 1.00 98.19 180 TRP A N 1
ATOM 1515 C CA . TRP A 1 180 ? -1.070 -11.650 13.490 1.00 98.19 180 TRP A CA 1
ATOM 1516 C C . TRP A 1 180 ? 0.454 -11.644 13.429 1.00 98.19 180 TRP A C 1
ATOM 1518 O O . TRP A 1 180 ? 1.129 -11.331 14.410 1.00 98.19 180 TRP A O 1
ATOM 1528 N N . TRP A 1 181 ? 0.989 -11.957 12.251 1.00 98.06 181 TRP A N 1
ATOM 1529 C CA . TRP A 1 181 ? 2.396 -11.738 11.932 1.00 98.06 181 TRP A CA 1
ATOM 1530 C C . TRP A 1 181 ? 2.550 -10.451 11.124 1.00 98.06 181 TRP A C 1
ATOM 1532 O O . TRP A 1 181 ? 1.848 -10.271 10.127 1.00 98.06 181 TRP A O 1
ATOM 1542 N N . GLY A 1 182 ? 3.456 -9.573 11.556 1.00 97.38 182 GLY A N 1
ATOM 1543 C CA . GLY A 1 182 ? 3.718 -8.283 10.926 1.00 97.38 182 GLY A CA 1
ATOM 1544 C C . GLY A 1 182 ? 5.199 -8.076 10.626 1.00 97.38 182 GLY A C 1
ATOM 1545 O O . GLY A 1 182 ? 6.025 -8.439 11.463 1.00 97.38 182 GLY A O 1
ATOM 1546 N N . ALA A 1 183 ? 5.536 -7.477 9.481 1.00 96.88 183 ALA A N 1
ATOM 1547 C CA . ALA A 1 183 ? 6.918 -7.105 9.163 1.00 96.88 183 ALA A CA 1
ATOM 1548 C C . ALA A 1 183 ? 7.042 -5.939 8.160 1.00 96.88 183 ALA A C 1
ATOM 1550 O O . ALA A 1 183 ? 6.286 -5.852 7.189 1.00 96.88 183 ALA A O 1
ATOM 1551 N N . GLU A 1 184 ? 8.073 -5.107 8.343 1.00 95.94 184 GLU A N 1
ATOM 1552 C CA . GLU A 1 184 ? 8.609 -4.219 7.302 1.00 95.94 184 GLU A CA 1
ATOM 1553 C C . GLU A 1 184 ? 9.470 -5.063 6.344 1.00 95.94 184 GLU A C 1
ATOM 1555 O O . GLU A 1 184 ? 10.632 -5.355 6.636 1.00 95.94 184 GLU A O 1
ATOM 1560 N N . CYS A 1 185 ? 8.899 -5.554 5.240 1.00 93.69 185 CYS A N 1
ATOM 1561 C CA . CYS A 1 185 ? 9.612 -6.440 4.315 1.00 93.69 185 CYS A CA 1
ATOM 1562 C C . CYS A 1 185 ? 8.978 -6.515 2.921 1.00 93.69 185 CYS A C 1
ATOM 1564 O O . CYS A 1 185 ? 7.809 -6.172 2.725 1.00 93.69 185 CYS A O 1
ATOM 1566 N N . ASP A 1 186 ? 9.762 -7.026 1.965 1.00 95.31 186 ASP A N 1
ATOM 1567 C CA . ASP A 1 186 ? 9.306 -7.297 0.604 1.00 95.31 186 ASP A CA 1
ATOM 1568 C C . ASP A 1 186 ? 8.220 -8.385 0.582 1.00 95.31 186 ASP A C 1
ATOM 1570 O O . ASP A 1 186 ? 8.431 -9.528 1.000 1.00 95.31 186 ASP A O 1
ATOM 1574 N N . PHE A 1 187 ? 7.053 -8.016 0.054 1.00 97.12 187 PHE A N 1
ATOM 1575 C CA . PHE A 1 187 ? 5.880 -8.873 -0.072 1.00 97.12 187 PHE A CA 1
ATOM 1576 C C . PHE A 1 187 ? 5.460 -9.148 -1.523 1.00 97.12 187 PHE A C 1
ATOM 1578 O O . PHE A 1 187 ? 4.391 -9.721 -1.739 1.00 97.12 187 PHE A O 1
ATOM 1585 N N . GLU A 1 188 ? 6.258 -8.776 -2.529 1.00 97.19 188 GLU A N 1
ATOM 1586 C CA . GLU A 1 188 ? 5.902 -8.907 -3.951 1.00 97.19 188 GLU A CA 1
ATOM 1587 C C . GLU A 1 188 ? 5.435 -10.319 -4.307 1.00 97.19 188 GLU A C 1
ATOM 1589 O O . GLU A 1 188 ? 4.392 -10.532 -4.930 1.00 97.19 188 GLU A O 1
ATOM 1594 N N . HIS A 1 189 ? 6.207 -11.302 -3.845 1.00 95.88 189 HIS A N 1
ATOM 1595 C CA . HIS A 1 189 ? 5.991 -12.719 -4.096 1.00 95.88 189 HIS A CA 1
ATOM 1596 C C . HIS A 1 189 ? 4.677 -13.242 -3.493 1.00 95.88 189 HIS A C 1
ATOM 1598 O O . HIS A 1 189 ? 4.203 -14.306 -3.888 1.00 95.88 189 HIS A O 1
ATOM 1604 N N . MET A 1 190 ? 4.069 -12.497 -2.565 1.00 97.69 190 MET A N 1
ATOM 1605 C CA . MET A 1 190 ? 2.773 -12.820 -1.965 1.00 97.69 190 MET A CA 1
ATOM 1606 C C . MET A 1 190 ? 1.584 -12.331 -2.801 1.00 97.69 190 MET A C 1
ATOM 1608 O O . MET A 1 190 ? 0.448 -12.738 -2.540 1.00 97.69 190 MET A O 1
ATOM 1612 N N . ILE A 1 191 ? 1.826 -11.469 -3.792 1.00 98.38 191 ILE A N 1
ATOM 1613 C CA . ILE A 1 191 ? 0.808 -10.952 -4.706 1.00 98.38 191 ILE A CA 1
ATOM 1614 C C . ILE A 1 191 ? 0.788 -11.839 -5.960 1.00 98.38 191 ILE A C 1
ATOM 1616 O O . ILE A 1 191 ? 1.829 -11.998 -6.615 1.00 98.38 191 ILE A O 1
ATOM 1620 N N . PRO A 1 192 ? -0.376 -12.416 -6.327 1.00 97.94 192 PRO A N 1
ATOM 1621 C CA . PRO A 1 192 ? -0.495 -13.244 -7.522 1.00 97.94 192 PRO A CA 1
ATOM 1622 C C . PRO A 1 192 ? -0.039 -12.503 -8.777 1.00 97.94 192 PRO A C 1
ATOM 1624 O O . PRO A 1 192 ? -0.353 -11.326 -8.949 1.00 97.94 192 PRO A O 1
ATOM 1627 N N . ASN A 1 193 ? 0.626 -13.207 -9.696 1.00 96.94 193 ASN A N 1
ATOM 1628 C CA . ASN A 1 193 ? 1.128 -12.621 -10.946 1.00 96.94 193 ASN A CA 1
ATOM 1629 C C . ASN A 1 193 ? 0.027 -11.898 -11.741 1.00 96.94 193 ASN A C 1
ATOM 1631 O O . ASN A 1 193 ? 0.271 -10.833 -12.298 1.00 96.94 193 ASN A O 1
ATOM 1635 N N . SER A 1 194 ? -1.204 -12.425 -11.733 1.00 96.44 194 SER A N 1
ATOM 1636 C CA . SER A 1 194 ? -2.372 -11.809 -12.380 1.00 96.44 194 SER A CA 1
ATOM 1637 C C . SER A 1 194 ? -2.744 -10.435 -11.814 1.00 96.44 194 SER A C 1
ATOM 1639 O O . SER A 1 194 ? -3.424 -9.666 -12.489 1.00 96.44 194 SER A O 1
ATOM 1641 N N . HIS A 1 195 ? -2.306 -10.115 -10.595 1.00 98.25 195 HIS A N 1
ATOM 1642 C CA . HIS A 1 195 ? -2.595 -8.858 -9.916 1.00 98.25 195 HIS A CA 1
ATOM 1643 C C . HIS A 1 195 ? -1.432 -7.867 -9.914 1.00 98.25 195 HIS A C 1
ATOM 1645 O O . HIS A 1 195 ? -1.664 -6.703 -9.595 1.00 98.25 195 HIS A O 1
ATOM 1651 N N . ARG A 1 196 ? -0.221 -8.264 -10.321 1.00 98.19 196 ARG A N 1
ATOM 1652 C CA . ARG A 1 196 ? 0.941 -7.363 -10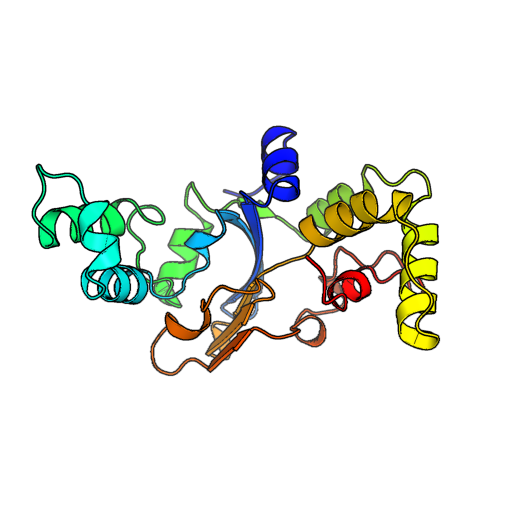.395 1.00 98.19 196 ARG A CA 1
ATOM 1653 C C . ARG A 1 196 ? 0.769 -6.351 -11.529 1.00 98.19 196 ARG A C 1
ATOM 1655 O O . ARG A 1 196 ? 1.147 -6.585 -12.674 1.00 98.19 196 ARG A O 1
ATOM 1662 N N . TYR A 1 197 ? 0.145 -5.219 -11.218 1.00 98.25 197 TYR A N 1
ATOM 1663 C CA . TYR A 1 197 ? -0.189 -4.179 -12.197 1.00 98.25 197 TYR A CA 1
ATOM 1664 C C . TYR A 1 197 ? 1.037 -3.409 -12.707 1.00 98.25 197 TYR A C 1
ATOM 1666 O O . TYR A 1 197 ? 0.969 -2.765 -13.747 1.00 98.25 197 TYR A O 1
ATOM 1674 N N . TRP A 1 198 ? 2.155 -3.489 -11.987 1.00 98.06 198 TRP A N 1
ATOM 1675 C CA . TRP A 1 198 ? 3.440 -2.894 -12.350 1.00 98.06 198 TRP A CA 1
ATOM 1676 C C . TRP A 1 198 ? 4.288 -3.804 -13.245 1.00 98.06 198 TRP A C 1
ATOM 1678 O O . TRP A 1 198 ? 5.430 -3.473 -13.528 1.00 98.06 198 TRP A O 1
ATOM 1688 N N . VAL A 1 199 ? 3.776 -4.957 -13.677 1.00 96.62 199 VAL A N 1
ATOM 1689 C CA . VAL A 1 199 ? 4.469 -5.820 -14.640 1.00 96.62 199 VAL A CA 1
ATOM 1690 C C . VAL A 1 199 ? 3.846 -5.591 -16.008 1.00 96.62 199 VAL A C 1
ATOM 1692 O O . VAL A 1 199 ? 2.642 -5.793 -16.194 1.00 96.62 199 VAL A O 1
ATOM 1695 N N . ARG A 1 200 ? 4.657 -5.148 -16.974 1.00 90.62 200 ARG A N 1
ATOM 1696 C CA . ARG A 1 200 ? 4.190 -4.906 -18.350 1.00 90.62 200 ARG A CA 1
ATOM 1697 C C . ARG A 1 200 ? 4.288 -6.159 -19.211 1.00 90.62 200 ARG A C 1
ATOM 1699 O O . ARG A 1 200 ? 3.414 -6.429 -20.028 1.00 90.62 200 ARG A O 1
ATOM 1706 N N . ASN A 1 201 ? 5.382 -6.893 -19.063 1.00 88.25 201 ASN A N 1
ATOM 1707 C CA . ASN A 1 201 ? 5.709 -8.099 -19.813 1.00 88.25 201 ASN A CA 1
ATOM 1708 C C . ASN A 1 201 ? 6.816 -8.859 -19.064 1.00 88.25 201 ASN A C 1
ATOM 1710 O O . ASN A 1 201 ? 7.226 -8.462 -17.978 1.00 88.25 201 ASN A O 1
ATOM 1714 N N . THR A 1 202 ? 7.335 -9.938 -19.650 1.00 85.31 202 THR A N 1
ATOM 1715 C CA . THR A 1 202 ? 8.371 -10.778 -19.025 1.00 85.31 202 THR A CA 1
ATOM 1716 C C . THR A 1 202 ? 9.731 -10.093 -18.832 1.00 85.31 202 THR A C 1
ATOM 1718 O O . THR A 1 202 ? 10.631 -10.720 -18.285 1.00 85.31 202 THR A O 1
ATOM 1721 N N . ARG A 1 203 ? 9.929 -8.874 -19.346 1.00 84.88 203 ARG A N 1
ATOM 1722 C CA . ARG A 1 203 ? 11.187 -8.113 -19.265 1.00 84.88 203 ARG A CA 1
ATOM 1723 C C . ARG A 1 203 ? 11.086 -6.862 -18.399 1.00 84.88 203 ARG A C 1
ATOM 1725 O O . ARG A 1 203 ? 12.108 -6.273 -18.089 1.00 84.88 203 ARG A O 1
ATOM 1732 N N . GLU A 1 204 ? 9.878 -6.425 -18.073 1.00 91.69 204 GLU A N 1
ATOM 1733 C CA . GLU A 1 204 ? 9.643 -5.149 -17.404 1.00 91.69 204 GLU A CA 1
ATOM 1734 C C . GLU A 1 204 ? 8.809 -5.390 -16.149 1.00 91.69 204 GLU A C 1
ATOM 1736 O O . GLU A 1 204 ? 7.571 -5.363 -16.185 1.00 91.69 204 GLU A O 1
ATOM 1741 N N . ASP A 1 205 ? 9.531 -5.639 -15.055 1.00 94.44 205 ASP A N 1
ATOM 1742 C CA . ASP A 1 205 ? 9.012 -5.716 -13.694 1.00 94.44 205 ASP A CA 1
ATOM 1743 C C . ASP A 1 205 ? 9.535 -4.531 -12.879 1.00 94.44 205 ASP A C 1
ATOM 1745 O O . ASP A 1 205 ? 10.706 -4.452 -12.500 1.00 94.44 205 ASP A O 1
ATOM 1749 N N . PHE A 1 206 ? 8.642 -3.583 -12.611 1.00 96.56 206 PHE A N 1
ATOM 1750 C CA . PHE A 1 206 ? 9.005 -2.357 -11.916 1.00 96.56 206 PHE A CA 1
ATOM 1751 C C . PHE A 1 206 ? 9.072 -2.508 -10.394 1.00 96.56 206 PHE A C 1
ATOM 1753 O O . PHE A 1 206 ? 9.378 -1.520 -9.728 1.00 96.56 206 PHE A O 1
ATOM 1760 N N . TRP A 1 207 ? 8.860 -3.702 -9.821 1.00 96.31 207 TRP A N 1
ATOM 1761 C CA . TRP A 1 207 ? 9.056 -3.913 -8.383 1.00 96.31 207 TRP A CA 1
ATOM 1762 C C . TRP A 1 207 ? 10.500 -3.667 -7.950 1.00 96.31 207 TRP A C 1
ATOM 1764 O O . TRP A 1 207 ? 10.748 -3.161 -6.856 1.00 96.31 207 TRP A O 1
ATOM 1774 N N . ALA A 1 208 ? 11.460 -3.955 -8.832 1.00 93.69 208 ALA A N 1
ATOM 1775 C CA . ALA A 1 208 ? 12.887 -3.869 -8.541 1.00 93.69 208 ALA A CA 1
ATOM 1776 C C . ALA A 1 208 ? 13.339 -2.480 -8.039 1.00 93.69 208 ALA A C 1
ATOM 1778 O O . ALA A 1 208 ? 14.334 -2.388 -7.319 1.00 93.69 208 ALA A O 1
ATOM 1779 N N . VAL A 1 209 ? 12.584 -1.409 -8.334 1.00 93.81 209 VAL A N 1
ATOM 1780 C CA . VAL A 1 209 ? 12.834 -0.046 -7.820 1.00 93.81 209 VAL A CA 1
ATOM 1781 C C . VAL A 1 209 ? 12.719 0.067 -6.290 1.00 93.81 209 VAL A C 1
ATOM 1783 O O . VAL A 1 209 ? 13.101 1.093 -5.730 1.00 93.81 209 VAL A O 1
ATOM 1786 N N . THR A 1 210 ? 12.177 -0.940 -5.601 1.00 91.75 210 THR A N 1
ATOM 1787 C CA . THR A 1 210 ? 12.060 -0.971 -4.132 1.00 91.75 210 THR A CA 1
ATOM 1788 C C . THR A 1 210 ? 13.372 -1.328 -3.427 1.00 91.75 210 THR A C 1
ATOM 1790 O O . THR A 1 210 ? 13.537 -1.007 -2.250 1.00 91.75 210 THR A O 1
ATOM 1793 N N . ASN A 1 211 ? 14.333 -1.921 -4.144 1.00 85.38 211 ASN A N 1
ATOM 1794 C CA . ASN A 1 211 ? 15.609 -2.395 -3.594 1.00 85.38 211 ASN A CA 1
ATOM 1795 C C . ASN A 1 211 ? 16.623 -1.279 -3.292 1.00 85.38 211 ASN A C 1
ATOM 1797 O O . ASN A 1 211 ? 17.764 -1.555 -2.928 1.00 85.38 211 ASN A O 1
ATOM 1801 N N . PHE A 1 212 ? 16.234 -0.014 -3.438 1.00 77.44 212 PHE A N 1
ATOM 1802 C CA . PHE A 1 212 ? 17.117 1.115 -3.173 1.00 77.44 212 PHE A CA 1
ATOM 1803 C C . PHE A 1 212 ? 16.997 1.572 -1.727 1.00 77.44 212 PHE A C 1
ATOM 1805 O O . PHE A 1 212 ? 15.899 1.777 -1.208 1.00 77.44 212 PHE A O 1
ATOM 1812 N N . SER A 1 213 ? 18.151 1.728 -1.084 1.00 55.66 213 SER A N 1
ATOM 1813 C CA . SER A 1 213 ? 18.243 2.084 0.329 1.00 55.66 213 SER A CA 1
ATOM 1814 C C . SER A 1 213 ? 17.995 3.562 0.617 1.00 55.66 213 SER A C 1
ATOM 1816 O O . SER A 1 213 ? 17.659 3.916 1.745 1.00 55.66 213 SER A O 1
ATOM 1818 N N . ASP A 1 214 ? 18.159 4.395 -0.410 1.00 52.31 214 ASP A N 1
ATOM 1819 C CA . ASP A 1 214 ? 18.371 5.831 -0.270 1.00 52.31 214 ASP A CA 1
ATOM 1820 C C . ASP A 1 214 ? 17.112 6.598 -0.688 1.00 52.31 214 ASP A C 1
ATOM 1822 O O . ASP A 1 214 ? 16.941 6.953 -1.863 1.00 52.31 214 ASP A O 1
ATOM 1826 N N . PHE A 1 215 ? 16.212 6.802 0.272 1.00 46.72 215 PHE A N 1
ATOM 1827 C CA . PHE A 1 215 ? 15.123 7.776 0.219 1.00 46.72 215 PHE A CA 1
ATOM 1828 C C . PHE A 1 215 ? 14.857 8.339 1.610 1.00 46.72 215 PHE A C 1
ATOM 1830 O O . PHE A 1 215 ? 14.808 7.530 2.564 1.00 46.72 215 PHE A O 1
#